Protein AF-A0A914J1Q4-F1 (afdb_monomer_lite)

pLDDT: mean 73.59, std 20.6, range [24.88, 97.44]

Foldseek 3Di:
DPPPPVVVVVVVVVVVVLLVLLLVLLVVLVQQLAQDPVRDHLVLCLLCVLCPPPVVSNVLSVCLVPPPRSVLNPDPVQDDLRSLLSNLVSVVVSCVVVVVPVCSQQRARPPHGGVVSSNVSSLVVQQLVLLLQQLQALPGVLLVLLVVLLVVCVVVVVVVLSVLSVVLSVQLRVQRHVDRDSLSSLVSNLVSQVVSCVVPVVSVVSQQPRADPSHGGCVCSSVCVVVSSVVVVVVPPPPDPPPPPPDD

Structure (mmCIF, N/CA/C/O backbone):
data_AF-A0A914J1Q4-F1
#
_entry.id   AF-A0A914J1Q4-F1
#
loop_
_atom_site.group_PDB
_atom_site.id
_atom_site.type_symbol
_atom_site.label_atom_id
_atom_site.label_alt_id
_atom_site.label_comp_id
_atom_site.label_asym_id
_atom_site.label_entity_id
_atom_site.label_seq_id
_atom_site.pdbx_PDB_ins_code
_atom_site.Cartn_x
_atom_site.Cartn_y
_atom_site.Cartn_z
_atom_site.occupancy
_atom_site.B_iso_or_equiv
_atom_site.auth_seq_id
_atom_site.auth_comp_id
_atom_site.auth_asym_id
_atom_site.auth_atom_id
_atom_site.pdbx_PDB_model_num
ATOM 1 N N . MET A 1 1 ? -28.927 22.923 -6.496 1.00 32.75 1 MET A N 1
ATOM 2 C CA . MET A 1 1 ? -27.540 22.628 -6.063 1.00 32.75 1 MET A CA 1
ATOM 3 C C . MET A 1 1 ? -27.417 21.140 -5.680 1.00 32.75 1 MET A C 1
ATOM 5 O O . MET A 1 1 ? -27.219 20.814 -4.522 1.00 32.75 1 MET A O 1
ATOM 9 N N . VAL A 1 2 ? -27.618 20.215 -6.636 1.00 30.28 2 VAL A N 1
ATOM 10 C CA . VAL A 1 2 ? -27.767 18.752 -6.378 1.00 30.28 2 VAL A CA 1
ATOM 11 C C . VAL A 1 2 ? -26.793 17.901 -7.227 1.00 30.28 2 VAL A C 1
ATOM 13 O O . VAL A 1 2 ? -26.892 16.684 -7.282 1.00 30.28 2 VAL A O 1
ATOM 16 N N . ALA A 1 3 ? -25.789 18.509 -7.868 1.00 24.88 3 ALA A N 1
ATOM 17 C CA . ALA A 1 3 ? -24.908 17.800 -8.808 1.00 24.88 3 ALA A CA 1
ATOM 18 C C . ALA A 1 3 ? -23.608 17.223 -8.197 1.00 24.88 3 ALA A C 1
ATOM 20 O O . ALA A 1 3 ? -22.968 16.384 -8.821 1.00 24.88 3 ALA A O 1
ATOM 21 N N . TYR A 1 4 ? -23.219 17.598 -6.971 1.00 25.59 4 TYR A N 1
ATOM 22 C CA . TYR A 1 4 ? -21.921 17.190 -6.394 1.00 25.59 4 TYR A CA 1
ATOM 23 C C . TYR A 1 4 ? -21.937 15.886 -5.574 1.00 25.59 4 TYR A C 1
ATOM 25 O O . TYR A 1 4 ? -20.876 15.362 -5.247 1.00 25.59 4 TYR A O 1
ATOM 33 N N . LYS A 1 5 ? -23.110 15.310 -5.268 1.00 27.12 5 LYS A N 1
ATOM 34 C CA . LYS A 1 5 ? -23.212 14.066 -4.469 1.00 27.12 5 LYS A CA 1
ATOM 35 C C . LYS A 1 5 ? -23.057 12.770 -5.280 1.00 27.12 5 LYS A C 1
ATOM 37 O O . LYS A 1 5 ? -22.755 11.734 -4.700 1.00 27.12 5 LYS A O 1
ATOM 42 N N . ASN A 1 6 ? -23.216 12.818 -6.606 1.00 25.58 6 ASN A N 1
ATOM 43 C CA . ASN A 1 6 ? -23.129 11.626 -7.466 1.00 25.58 6 ASN A CA 1
ATOM 44 C C . ASN A 1 6 ? -21.724 11.363 -8.041 1.00 25.58 6 ASN A C 1
ATOM 46 O O . ASN A 1 6 ? -21.437 10.234 -8.442 1.00 25.58 6 ASN A O 1
ATOM 50 N N . LEU A 1 7 ? -20.829 12.360 -8.023 1.00 26.67 7 LEU A N 1
ATOM 51 C CA . LEU A 1 7 ? -19.444 12.227 -8.498 1.00 26.67 7 LEU A CA 1
ATOM 52 C C . LEU A 1 7 ? -18.549 11.458 -7.515 1.00 26.67 7 LEU A C 1
ATOM 54 O O . LEU A 1 7 ? -17.717 10.659 -7.940 1.00 26.67 7 LEU A O 1
ATOM 58 N N . THR A 1 8 ? -18.762 11.603 -6.205 1.00 35.50 8 THR A N 1
ATOM 59 C CA . THR A 1 8 ? -18.030 10.830 -5.187 1.00 35.50 8 THR A CA 1
ATOM 60 C C . THR A 1 8 ? -18.387 9.346 -5.235 1.00 35.50 8 THR A C 1
ATOM 62 O O . THR A 1 8 ? -17.502 8.505 -5.136 1.00 35.50 8 THR A O 1
ATOM 65 N N . MET A 1 9 ? -19.653 8.997 -5.484 1.00 27.59 9 MET A N 1
ATOM 66 C CA . MET A 1 9 ? -20.103 7.604 -5.630 1.00 27.59 9 MET A CA 1
ATOM 67 C C . MET A 1 9 ? -19.580 6.924 -6.908 1.00 27.59 9 MET A C 1
ATOM 69 O O . MET A 1 9 ? -19.220 5.749 -6.856 1.00 27.59 9 MET A O 1
ATOM 73 N N . HIS A 1 10 ? -19.477 7.647 -8.030 1.00 26.33 10 HIS A N 1
ATOM 74 C CA . HIS A 1 10 ? -18.876 7.120 -9.265 1.00 26.33 10 HIS A CA 1
ATOM 75 C C . HIS A 1 10 ? -17.349 6.983 -9.165 1.00 26.33 10 HIS A C 1
ATOM 77 O O . HIS A 1 10 ? -16.809 5.966 -9.593 1.00 26.33 10 HIS A O 1
ATOM 83 N N . GLY A 1 11 ? -16.655 7.928 -8.517 1.00 29.67 11 GLY A N 1
ATOM 84 C CA . GLY A 1 11 ? -15.229 7.784 -8.190 1.00 29.67 11 GLY A CA 1
ATOM 85 C C . GLY A 1 11 ? -14.957 6.607 -7.242 1.00 29.67 11 GLY A C 1
ATOM 86 O O . GLY A 1 11 ? -14.002 5.856 -7.431 1.00 29.67 11 GLY A O 1
ATOM 87 N N . LEU A 1 12 ? -15.860 6.371 -6.283 1.00 34.19 12 LEU A N 1
ATOM 88 C CA . LEU A 1 12 ? -15.848 5.197 -5.408 1.00 34.19 12 LEU A CA 1
ATOM 89 C C . LEU A 1 12 ? -16.117 3.892 -6.173 1.00 34.19 12 LEU A C 1
ATOM 91 O O . LEU A 1 12 ? -15.532 2.875 -5.824 1.00 34.19 12 LEU A O 1
ATOM 95 N N . ALA A 1 13 ? -16.971 3.892 -7.200 1.00 28.25 13 ALA A N 1
ATOM 96 C CA . ALA A 1 13 ? -17.263 2.721 -8.034 1.00 28.25 13 ALA A CA 1
ATOM 97 C C . ALA A 1 13 ? -16.132 2.382 -9.023 1.00 28.25 13 ALA A C 1
ATOM 99 O O . ALA A 1 13 ? -15.767 1.214 -9.156 1.00 28.25 13 ALA A O 1
ATOM 100 N N . LEU A 1 14 ? -15.508 3.390 -9.637 1.00 30.97 14 LEU A N 1
ATOM 101 C CA . LEU A 1 14 ? -14.303 3.222 -10.458 1.00 30.97 14 LEU A CA 1
ATOM 102 C C . LEU A 1 14 ? -13.112 2.755 -9.609 1.00 30.97 14 LEU A C 1
ATOM 104 O O . LEU A 1 14 ? -12.400 1.837 -10.008 1.00 30.97 14 LEU A O 1
ATOM 108 N N . GLY A 1 15 ? -12.976 3.286 -8.388 1.00 36.88 15 GLY A N 1
ATOM 109 C CA . GLY A 1 15 ? -12.032 2.790 -7.385 1.00 36.88 15 GLY A CA 1
ATOM 110 C C . GLY A 1 15 ? -12.319 1.361 -6.897 1.00 36.88 15 GLY A C 1
ATOM 111 O O . GLY A 1 15 ? -11.410 0.681 -6.434 1.00 36.88 15 GLY A O 1
ATOM 112 N N . ARG A 1 16 ? -13.569 0.877 -6.985 1.00 39.84 16 ARG A N 1
ATOM 113 C CA . ARG A 1 16 ? -13.956 -0.508 -6.635 1.00 39.84 16 ARG A CA 1
ATOM 114 C C . ARG A 1 16 ? -13.593 -1.502 -7.741 1.00 39.84 16 ARG A C 1
ATOM 116 O O . ARG A 1 16 ? -13.118 -2.590 -7.431 1.00 39.84 16 ARG A O 1
ATOM 123 N N . LEU A 1 17 ? -13.783 -1.132 -9.009 1.00 35.22 17 LEU A N 1
ATOM 124 C CA . LEU A 1 17 ? -13.393 -1.956 -10.160 1.00 35.22 17 LEU A CA 1
ATOM 125 C C . LEU A 1 17 ? -11.872 -2.017 -10.324 1.00 35.22 17 LEU A C 1
ATOM 127 O O . LEU A 1 17 ? -11.340 -3.105 -10.523 1.00 35.22 17 LEU A O 1
ATOM 131 N N . SER A 1 18 ? -11.160 -0.899 -10.146 1.00 42.59 18 SER A N 1
ATOM 132 C CA . SER A 1 18 ? -9.692 -0.883 -10.207 1.00 42.59 18 SER A CA 1
ATOM 133 C C . SER A 1 18 ? -9.048 -1.771 -9.137 1.00 42.59 18 SER A C 1
ATOM 135 O O . SER A 1 18 ? -8.066 -2.449 -9.417 1.00 42.59 18 SER A O 1
ATOM 137 N N . LYS A 1 19 ? -9.640 -1.852 -7.936 1.00 44.25 19 LYS A N 1
ATOM 138 C CA . LYS A 1 19 ? -9.172 -2.720 -6.840 1.00 44.25 19 LYS A CA 1
ATOM 139 C C . LYS A 1 19 ? -9.437 -4.217 -7.094 1.00 44.25 19 LYS A C 1
ATOM 141 O O . LYS A 1 19 ? -8.605 -5.045 -6.734 1.00 44.25 19 LYS A O 1
ATOM 146 N N . LEU A 1 20 ? -10.541 -4.581 -7.757 1.00 38.72 20 LEU A N 1
ATOM 147 C CA . LEU A 1 20 ? -10.827 -5.970 -8.164 1.00 38.72 20 LEU A CA 1
ATOM 148 C C . LEU A 1 20 ? -9.980 -6.412 -9.377 1.00 38.72 20 LEU A C 1
ATOM 150 O O . LEU A 1 20 ? -9.575 -7.570 -9.477 1.00 38.72 20 LEU A O 1
ATOM 154 N N . VAL A 1 21 ? -9.685 -5.482 -10.288 1.00 46.66 21 VAL A N 1
ATOM 155 C CA . VAL A 1 21 ? -8.744 -5.679 -11.402 1.00 46.66 21 VAL A CA 1
ATOM 156 C C . VAL A 1 21 ? -7.324 -5.863 -10.864 1.00 46.66 21 VAL A C 1
ATOM 158 O O . VAL A 1 21 ? -6.678 -6.847 -11.214 1.00 46.66 21 VAL A O 1
ATOM 161 N N . ALA A 1 22 ? -6.905 -5.031 -9.905 1.00 47.06 22 ALA A N 1
ATOM 162 C CA . ALA A 1 22 ? -5.646 -5.187 -9.181 1.00 47.06 22 ALA A CA 1
ATOM 163 C C . ALA A 1 22 ? -5.534 -6.557 -8.476 1.00 47.06 22 ALA A C 1
ATOM 165 O O . ALA A 1 22 ? -4.458 -7.150 -8.454 1.00 47.06 22 ALA A O 1
ATOM 166 N N . TYR A 1 23 ? -6.642 -7.103 -7.956 1.00 44.81 23 TYR A N 1
ATOM 167 C CA . TYR A 1 23 ? -6.694 -8.449 -7.371 1.00 44.81 23 TYR A CA 1
ATOM 168 C C . TYR A 1 23 ? -6.420 -9.556 -8.402 1.00 44.81 23 TYR A C 1
ATOM 170 O O . TYR A 1 23 ? -5.528 -10.374 -8.181 1.00 44.81 23 TYR A O 1
ATOM 178 N N . LYS A 1 24 ? -7.105 -9.564 -9.556 1.00 46.59 24 LYS A N 1
ATOM 179 C CA . LYS A 1 24 ? -6.810 -10.532 -10.633 1.00 46.59 24 LYS A CA 1
ATOM 180 C C . LYS A 1 24 ? -5.383 -10.378 -11.162 1.00 46.59 24 LYS A C 1
ATOM 182 O O . LYS A 1 24 ? -4.695 -11.370 -11.361 1.00 46.59 24 LYS A O 1
ATOM 187 N N . GLN A 1 25 ? -4.923 -9.142 -11.318 1.00 47.91 25 GLN A N 1
ATOM 188 C CA . GLN A 1 25 ? -3.568 -8.819 -11.761 1.00 47.91 25 GLN A CA 1
ATOM 189 C C . GLN A 1 25 ? -2.493 -9.272 -10.761 1.00 47.91 25 GLN A C 1
ATOM 191 O O . GLN A 1 25 ? -1.428 -9.730 -11.164 1.00 47.91 25 GLN A O 1
ATOM 196 N N . SER A 1 26 ? -2.772 -9.241 -9.455 1.00 50.12 26 SER A N 1
ATOM 197 C CA . SER A 1 26 ? -1.838 -9.706 -8.420 1.00 50.12 26 SER A CA 1
ATOM 198 C C . SER A 1 26 ? -1.542 -11.213 -8.472 1.00 50.12 26 SER A C 1
ATOM 200 O O . SER A 1 26 ? -0.483 -11.633 -8.012 1.00 50.12 26 SER A O 1
ATOM 202 N N . LEU A 1 27 ? -2.432 -12.010 -9.078 1.00 50.03 27 LEU A N 1
ATOM 203 C CA . LEU A 1 27 ? -2.225 -13.442 -9.327 1.00 50.03 27 LEU A CA 1
ATOM 204 C C . LEU A 1 27 ? -1.306 -13.704 -10.532 1.00 50.03 27 LEU A C 1
ATOM 206 O O . LEU A 1 27 ? -0.737 -14.786 -10.638 1.00 50.03 27 LEU A O 1
ATOM 210 N N . VAL A 1 28 ? -1.148 -12.718 -11.423 1.00 55.84 28 VAL A N 1
ATOM 211 C CA . VAL A 1 28 ? -0.398 -12.827 -12.691 1.00 55.84 28 VAL A CA 1
ATOM 212 C C . VAL A 1 28 ? 0.908 -12.018 -12.651 1.00 55.84 28 VAL A C 1
ATOM 214 O O . VAL A 1 28 ? 1.804 -12.236 -13.462 1.00 55.84 28 VAL A O 1
ATOM 217 N N . ILE A 1 29 ? 1.074 -11.133 -11.657 1.00 62.72 29 ILE A N 1
ATOM 218 C CA . ILE A 1 29 ? 2.215 -10.208 -11.551 1.00 62.72 29 ILE A CA 1
ATOM 219 C C . ILE A 1 29 ? 3.581 -10.904 -11.553 1.00 62.72 29 ILE A C 1
ATOM 221 O O . ILE A 1 29 ? 4.562 -10.306 -11.988 1.00 62.72 29 ILE A O 1
ATOM 225 N N . GLY A 1 30 ? 3.642 -12.165 -11.111 1.00 59.50 30 GLY A N 1
ATOM 226 C CA . GLY A 1 30 ? 4.867 -12.960 -11.110 1.00 59.50 30 GLY A CA 1
ATOM 227 C C . GLY A 1 30 ? 5.506 -13.070 -12.495 1.00 59.50 30 GLY A C 1
ATOM 228 O O . GLY A 1 30 ? 6.719 -12.939 -12.593 1.00 59.50 30 GLY A O 1
ATOM 229 N N . GLY A 1 31 ? 4.704 -13.210 -13.558 1.00 65.75 31 GLY A N 1
ATOM 230 C CA . GLY A 1 31 ? 5.203 -13.316 -14.935 1.00 65.75 31 GLY A CA 1
ATOM 231 C C . GLY A 1 31 ? 5.631 -11.985 -15.559 1.00 65.75 31 GLY A C 1
ATOM 232 O O . GLY A 1 31 ? 6.376 -11.978 -16.528 1.00 65.75 31 GLY A O 1
ATOM 233 N N . VAL A 1 32 ? 5.210 -10.852 -14.987 1.00 72.56 32 VAL A N 1
ATOM 234 C CA . VAL A 1 32 ? 5.473 -9.516 -15.550 1.00 72.56 32 VAL A CA 1
ATOM 235 C C . VAL A 1 32 ? 6.922 -9.077 -15.356 1.00 72.56 32 VAL A C 1
ATOM 237 O O . VAL A 1 32 ? 7.478 -8.382 -16.198 1.00 72.56 32 VAL A O 1
ATOM 240 N N . ALA A 1 33 ? 7.530 -9.459 -14.232 1.00 71.19 33 ALA A N 1
ATOM 241 C CA . ALA A 1 33 ? 8.894 -9.081 -13.865 1.00 71.19 33 ALA A CA 1
ATOM 242 C C . ALA A 1 33 ? 9.806 -10.314 -13.766 1.00 71.19 33 ALA A C 1
ATOM 244 O O . ALA A 1 33 ? 10.576 -10.478 -12.809 1.00 71.19 33 ALA A O 1
ATOM 245 N N . MET A 1 34 ? 9.681 -11.194 -14.757 1.00 73.12 34 MET A N 1
ATOM 246 C CA . MET A 1 34 ? 10.530 -12.356 -14.966 1.00 73.12 34 MET A CA 1
ATOM 247 C C . MET A 1 34 ? 11.184 -12.258 -16.336 1.00 73.12 34 MET A C 1
ATOM 249 O O . MET A 1 34 ? 10.537 -11.864 -17.299 1.00 73.12 34 MET A O 1
ATOM 253 N N . LEU A 1 35 ? 12.465 -12.613 -16.379 1.00 74.31 35 LEU A N 1
ATOM 254 C CA . LEU A 1 35 ? 13.167 -12.836 -17.631 1.00 74.31 35 LEU A CA 1
ATOM 255 C C . LEU A 1 35 ? 12.801 -14.232 -18.129 1.00 74.31 35 LEU A C 1
ATOM 257 O O . LEU A 1 35 ? 12.783 -15.183 -17.337 1.00 74.31 35 LEU A O 1
ATOM 261 N N . ASP A 1 36 ? 12.465 -14.335 -19.405 1.00 72.56 36 ASP A N 1
ATOM 262 C CA . ASP A 1 36 ? 12.331 -15.612 -20.082 1.00 72.56 36 ASP A CA 1
ATOM 263 C C . ASP A 1 36 ? 13.718 -16.186 -20.443 1.00 72.56 36 ASP A C 1
ATOM 265 O O . ASP A 1 36 ? 14.757 -15.705 -19.987 1.00 72.56 36 ASP A O 1
ATOM 269 N N . MET A 1 37 ? 13.751 -17.259 -21.235 1.00 69.50 37 MET A N 1
ATOM 270 C CA . MET A 1 37 ? 15.009 -17.908 -21.629 1.00 69.50 37 MET A CA 1
ATOM 271 C C . MET A 1 37 ? 15.861 -17.076 -22.603 1.00 69.50 37 MET A C 1
ATOM 273 O O . MET A 1 37 ? 17.020 -17.423 -22.817 1.00 69.50 37 MET A O 1
ATOM 277 N N . ASN A 1 38 ? 15.304 -16.008 -23.178 1.00 74.25 38 ASN A N 1
ATOM 278 C CA . ASN A 1 38 ? 15.978 -15.082 -24.085 1.00 74.25 38 ASN A CA 1
ATOM 279 C C . ASN A 1 38 ? 16.357 -13.764 -23.393 1.00 74.25 38 ASN A C 1
ATOM 281 O O . ASN A 1 38 ? 16.770 -12.820 -24.059 1.00 74.25 38 ASN A O 1
ATOM 285 N N . ASP A 1 39 ? 16.227 -13.697 -22.065 1.00 70.94 39 ASP A N 1
ATOM 286 C CA . ASP A 1 39 ? 16.353 -12.465 -21.292 1.00 70.94 39 ASP A CA 1
ATOM 287 C C . ASP A 1 39 ? 15.342 -11.370 -21.705 1.00 70.94 39 ASP A C 1
ATOM 289 O O . ASP A 1 39 ? 15.578 -10.172 -21.478 1.00 70.94 39 ASP A O 1
ATOM 293 N N . ASP A 1 40 ? 14.194 -11.775 -22.251 1.00 78.94 40 ASP A N 1
ATOM 294 C CA . ASP A 1 40 ? 13.061 -10.903 -22.536 1.00 78.94 40 ASP A CA 1
ATOM 295 C C . ASP A 1 40 ? 12.123 -10.844 -21.329 1.00 78.94 40 ASP A C 1
ATOM 297 O O . ASP A 1 40 ? 12.015 -11.771 -20.524 1.00 78.94 40 ASP A O 1
ATOM 301 N N . CYS A 1 41 ? 11.476 -9.699 -21.137 1.00 86.94 41 CYS A N 1
ATOM 302 C CA . CYS A 1 41 ? 10.624 -9.448 -19.982 1.00 86.94 41 CYS A CA 1
ATOM 303 C C . CYS A 1 41 ? 9.473 -8.537 -20.411 1.00 86.94 41 CYS A C 1
ATOM 305 O O . CYS A 1 41 ? 9.753 -7.425 -20.876 1.00 86.94 41 CYS A O 1
ATOM 307 N N . PRO A 1 42 ? 8.200 -8.923 -20.184 1.00 87.00 42 PRO A N 1
ATOM 308 C CA . PRO A 1 42 ? 7.045 -8.120 -20.594 1.00 87.00 42 PRO A CA 1
ATOM 309 C C . PRO A 1 42 ? 7.107 -6.673 -20.091 1.00 87.00 42 PRO A C 1
ATOM 311 O O . PRO A 1 42 ? 6.695 -5.737 -20.771 1.00 87.00 42 PRO A O 1
ATOM 314 N N . LEU A 1 43 ? 7.669 -6.465 -18.897 1.00 88.25 43 LEU A N 1
ATOM 315 C CA . LEU A 1 43 ? 7.862 -5.137 -18.324 1.00 88.25 43 LEU A CA 1
ATOM 316 C C . LEU A 1 43 ? 8.937 -4.309 -19.050 1.00 88.25 43 LEU A C 1
ATOM 318 O O . LEU A 1 43 ? 8.746 -3.106 -19.216 1.00 88.25 43 LEU A O 1
ATOM 322 N N . ILE A 1 44 ? 10.053 -4.924 -19.463 1.00 91.19 44 ILE A N 1
ATOM 323 C CA . ILE A 1 44 ? 11.089 -4.242 -20.258 1.00 91.19 44 ILE A CA 1
ATOM 324 C C . ILE A 1 44 ? 10.503 -3.862 -21.616 1.00 91.19 44 ILE A C 1
ATOM 326 O O . ILE A 1 44 ? 10.601 -2.708 -22.026 1.00 91.19 44 ILE A O 1
ATOM 330 N N . GLU A 1 45 ? 9.837 -4.804 -22.282 1.00 91.12 45 GLU A N 1
ATOM 331 C CA . GLU A 1 45 ? 9.215 -4.565 -23.583 1.00 91.12 45 GLU A CA 1
ATOM 332 C C . GLU A 1 45 ? 8.187 -3.437 -23.529 1.00 91.12 45 GLU A C 1
ATOM 334 O O . GLU A 1 45 ? 8.207 -2.556 -24.385 1.00 91.12 45 GLU A O 1
ATOM 339 N N . ALA A 1 46 ? 7.331 -3.407 -22.505 1.00 90.69 46 ALA A N 1
ATOM 340 C CA . ALA A 1 46 ? 6.359 -2.336 -22.307 1.00 90.69 46 ALA A CA 1
ATOM 341 C C . ALA A 1 46 ? 7.024 -0.952 -22.210 1.00 90.69 46 ALA A C 1
ATOM 343 O O . ALA A 1 46 ? 6.575 0.005 -22.842 1.00 90.69 46 ALA A O 1
ATOM 344 N N . ILE A 1 47 ? 8.115 -0.849 -21.444 1.00 90.81 47 ILE A N 1
ATOM 345 C CA . ILE A 1 47 ? 8.879 0.393 -21.251 1.00 90.81 47 ILE A CA 1
ATOM 346 C C . ILE A 1 47 ? 9.524 0.836 -22.569 1.00 90.81 47 ILE A C 1
ATOM 348 O O . ILE A 1 47 ? 9.392 1.997 -22.955 1.00 90.81 47 ILE A O 1
ATOM 352 N N . LEU A 1 48 ? 10.183 -0.079 -23.282 1.00 92.44 48 LEU A N 1
ATOM 353 C CA . LEU A 1 48 ? 10.833 0.232 -24.556 1.00 92.44 48 LEU A CA 1
ATOM 354 C C . LEU A 1 48 ? 9.815 0.554 -25.656 1.00 92.44 48 LEU A C 1
ATOM 356 O O . LEU A 1 48 ? 10.027 1.455 -26.456 1.00 92.44 48 LEU A O 1
ATOM 360 N N . ASN A 1 49 ? 8.678 -0.138 -25.698 1.00 91.44 49 ASN A N 1
ATOM 361 C CA . ASN A 1 49 ? 7.631 0.138 -26.678 1.00 91.44 49 ASN A CA 1
ATOM 362 C C . ASN A 1 49 ? 6.965 1.494 -26.438 1.00 91.44 49 ASN A C 1
ATOM 364 O O . ASN A 1 49 ? 6.666 2.198 -27.399 1.00 91.44 49 ASN A O 1
ATOM 368 N N . ALA A 1 50 ? 6.762 1.884 -25.180 1.00 88.81 50 ALA A N 1
ATOM 369 C CA . ALA A 1 50 ? 6.167 3.172 -24.844 1.00 88.81 50 ALA A CA 1
ATOM 370 C C . ALA A 1 50 ? 7.098 4.368 -25.087 1.00 88.81 50 ALA A C 1
ATOM 372 O O . ALA A 1 50 ? 6.615 5.499 -25.155 1.00 88.81 50 ALA A O 1
ATOM 373 N N . SER A 1 51 ? 8.411 4.144 -25.204 1.00 90.38 51 SER A N 1
ATOM 374 C CA . SER A 1 51 ? 9.371 5.199 -25.538 1.00 90.38 51 SER A CA 1
ATOM 375 C C . SER A 1 51 ? 9.559 5.390 -27.044 1.00 90.38 51 SER A C 1
ATOM 377 O O . SER A 1 51 ? 10.048 6.445 -27.448 1.00 90.38 51 SER A O 1
ATOM 379 N N . LYS A 1 52 ? 9.145 4.418 -27.872 1.00 90.19 52 LYS A N 1
ATOM 380 C CA . LYS A 1 52 ? 9.364 4.431 -29.326 1.00 90.19 52 LYS A CA 1
ATOM 381 C C . LYS A 1 52 ? 8.859 5.708 -30.000 1.00 90.19 52 LYS A C 1
ATOM 383 O O . LYS A 1 52 ? 7.737 6.157 -29.773 1.00 90.19 52 LYS A O 1
ATOM 388 N N . GLY A 1 53 ? 9.676 6.252 -30.897 1.00 82.94 53 GLY A N 1
ATOM 389 C CA . GLY A 1 53 ? 9.398 7.462 -31.669 1.00 82.94 53 GLY A CA 1
ATOM 390 C C . GLY A 1 53 ? 9.715 8.767 -30.934 1.00 82.94 53 GLY A C 1
ATOM 391 O O . GLY A 1 53 ? 9.420 9.839 -31.462 1.00 82.94 53 GLY A O 1
ATOM 392 N N . ILE A 1 54 ? 10.310 8.703 -29.736 1.00 83.44 54 ILE A N 1
ATOM 393 C CA . ILE A 1 54 ? 10.595 9.869 -28.890 1.00 83.44 54 ILE A CA 1
ATOM 394 C C . ILE A 1 54 ? 12.074 9.838 -28.510 1.00 83.44 54 ILE A C 1
ATOM 396 O O . ILE A 1 54 ? 12.457 9.307 -27.473 1.00 83.44 54 ILE A O 1
ATOM 400 N N . SER A 1 55 ? 12.915 10.423 -29.363 1.00 76.81 55 SER A N 1
ATOM 401 C CA . SER A 1 55 ? 14.380 10.261 -29.352 1.00 76.81 55 SER A CA 1
ATOM 402 C C . SER A 1 55 ? 15.068 10.509 -28.000 1.00 76.81 55 SER A C 1
ATOM 404 O O . SER A 1 55 ? 16.033 9.824 -27.671 1.00 76.81 55 SER A O 1
ATOM 406 N N . GLY A 1 56 ? 14.573 11.451 -27.188 1.00 82.00 56 GLY A N 1
ATOM 407 C CA . GLY A 1 56 ? 15.092 11.695 -25.834 1.00 82.00 56 GLY A CA 1
ATOM 408 C C . GLY A 1 56 ? 14.656 10.653 -24.797 1.00 82.00 56 GLY A C 1
ATOM 409 O O . GLY A 1 56 ? 15.408 10.344 -23.875 1.00 82.00 56 GLY A O 1
ATOM 410 N N . LEU A 1 57 ? 13.461 10.083 -24.957 1.00 86.56 57 LEU A N 1
ATOM 411 C CA . LEU A 1 57 ? 12.903 9.084 -24.050 1.00 86.56 57 LEU A CA 1
ATOM 412 C C . LEU A 1 57 ? 13.360 7.667 -24.407 1.00 86.56 57 LEU A C 1
ATOM 414 O O . LEU A 1 57 ? 13.526 6.857 -23.504 1.00 86.56 57 LEU A O 1
ATOM 418 N N . GLU A 1 58 ? 13.602 7.367 -25.686 1.00 90.81 58 GLU A N 1
ATOM 419 C CA . GLU A 1 58 ? 14.117 6.065 -26.133 1.00 90.81 58 GLU A CA 1
ATOM 420 C C . GLU A 1 58 ? 15.455 5.736 -25.469 1.00 90.81 58 GLU A C 1
ATOM 422 O O . GLU A 1 58 ? 15.582 4.695 -24.827 1.00 90.81 58 GLU A O 1
ATOM 427 N N . ALA A 1 59 ? 16.426 6.650 -25.550 1.00 90.19 59 ALA A N 1
ATOM 428 C CA . ALA A 1 59 ? 17.740 6.455 -24.941 1.00 90.19 59 ALA A CA 1
ATOM 429 C C . ALA A 1 59 ? 17.654 6.353 -23.408 1.00 90.19 59 ALA A C 1
ATOM 431 O O . ALA A 1 59 ? 18.295 5.493 -22.804 1.00 90.19 59 ALA A O 1
ATOM 432 N N . ALA A 1 60 ? 16.827 7.193 -22.776 1.00 89.25 60 ALA A N 1
ATOM 433 C CA . ALA A 1 60 ? 16.624 7.162 -21.330 1.00 89.25 60 ALA A CA 1
ATOM 434 C C . ALA A 1 60 ? 15.954 5.856 -20.866 1.00 89.25 60 ALA A C 1
ATOM 436 O O . ALA A 1 60 ? 16.356 5.283 -19.854 1.00 89.25 60 ALA A O 1
ATOM 437 N N . ALA A 1 61 ? 14.948 5.377 -21.600 1.00 91.56 61 ALA A N 1
ATOM 438 C CA . ALA A 1 61 ? 14.252 4.127 -21.322 1.00 91.56 61 ALA A CA 1
ATOM 439 C C . ALA A 1 61 ? 15.165 2.912 -21.531 1.00 91.56 61 ALA A C 1
ATOM 441 O O . ALA A 1 61 ? 15.150 2.009 -20.696 1.00 91.56 61 ALA A O 1
ATOM 442 N N . GLN A 1 62 ? 15.987 2.909 -22.586 1.00 93.44 62 GLN A N 1
ATOM 443 C CA . GLN A 1 62 ? 16.974 1.858 -22.834 1.00 93.44 62 GLN A CA 1
ATOM 444 C C . GLN A 1 62 ? 18.015 1.801 -21.709 1.00 93.44 62 GLN A C 1
ATOM 446 O O . GLN A 1 62 ? 18.190 0.748 -21.100 1.00 93.44 62 GLN A O 1
ATOM 451 N N . GLY A 1 63 ? 18.620 2.942 -21.357 1.00 92.25 63 GLY A N 1
ATOM 452 C CA . GLY A 1 63 ? 19.573 3.023 -20.246 1.00 92.25 63 GLY A CA 1
ATOM 453 C C . GLY A 1 63 ? 18.959 2.579 -18.915 1.00 92.25 63 GLY A C 1
ATOM 454 O O . GLY A 1 63 ? 19.551 1.789 -18.188 1.00 92.25 63 GLY A O 1
ATOM 455 N N . PHE A 1 64 ? 17.721 2.992 -18.623 1.00 93.56 64 PHE A N 1
ATOM 456 C CA . PHE A 1 64 ? 16.991 2.512 -17.447 1.00 93.56 64 PHE A CA 1
ATOM 457 C C . PHE A 1 64 ? 16.780 0.989 -17.462 1.00 93.56 64 PHE A C 1
ATOM 459 O O . PHE A 1 64 ? 16.955 0.332 -16.432 1.00 93.56 64 PHE A O 1
ATOM 466 N N . CYS A 1 65 ? 16.405 0.415 -18.609 1.00 92.50 65 CYS A N 1
ATOM 467 C CA . CYS A 1 65 ? 16.194 -1.025 -18.732 1.00 92.50 65 CYS A CA 1
ATOM 468 C C . CYS A 1 65 ? 17.485 -1.807 -18.480 1.00 92.50 65 CYS A C 1
ATOM 470 O O . CYS A 1 65 ? 17.467 -2.753 -17.692 1.00 92.50 65 CYS A O 1
ATOM 472 N N . ASP A 1 66 ? 18.591 -1.392 -19.092 1.00 90.81 66 ASP A N 1
ATOM 473 C CA . ASP A 1 66 ? 19.855 -2.127 -19.050 1.00 90.81 66 ASP A CA 1
ATOM 474 C C . ASP A 1 66 ? 20.618 -1.929 -17.736 1.00 90.81 66 ASP A C 1
ATOM 476 O O . ASP A 1 66 ? 21.131 -2.895 -17.168 1.00 90.81 66 ASP A O 1
ATOM 480 N N . GLU A 1 67 ? 20.665 -0.700 -17.219 1.00 91.69 67 GLU A N 1
ATOM 481 C CA . GLU A 1 67 ? 21.514 -0.345 -16.076 1.00 91.69 67 GLU A CA 1
ATOM 482 C C . GLU A 1 67 ? 20.790 -0.439 -14.728 1.00 91.69 67 GLU A C 1
ATOM 484 O O . GLU A 1 67 ? 21.424 -0.698 -13.703 1.00 91.69 67 GLU A O 1
ATOM 489 N N . GLU A 1 68 ? 19.467 -0.247 -14.695 1.00 91.00 68 GLU A N 1
ATOM 490 C CA . GLU A 1 68 ? 18.703 -0.218 -13.441 1.00 91.00 68 GLU A CA 1
ATOM 491 C C . GLU A 1 68 ? 17.745 -1.407 -13.302 1.00 91.00 68 GLU A C 1
ATOM 493 O O . GLU A 1 68 ? 17.726 -2.068 -12.262 1.00 91.00 68 GLU A O 1
ATOM 498 N N . LEU A 1 69 ? 16.940 -1.709 -14.324 1.00 89.81 69 LEU A N 1
ATOM 499 C CA . LEU A 1 69 ? 15.863 -2.698 -14.210 1.00 89.81 69 LEU A CA 1
ATOM 500 C C . LEU A 1 69 ? 16.353 -4.147 -14.374 1.00 89.81 69 LEU A C 1
ATOM 502 O O . LEU A 1 69 ? 16.035 -5.002 -13.541 1.00 89.81 69 LEU A O 1
ATOM 506 N N . ARG A 1 70 ? 17.145 -4.436 -15.412 1.00 89.06 70 ARG A N 1
ATOM 507 C CA . ARG A 1 70 ? 17.664 -5.779 -15.725 1.00 89.06 70 ARG A CA 1
ATOM 508 C C . ARG A 1 70 ? 18.516 -6.377 -14.590 1.00 89.06 70 ARG A C 1
ATOM 510 O O . ARG A 1 70 ? 18.276 -7.537 -14.246 1.00 89.06 70 ARG A O 1
ATOM 517 N N . PRO A 1 71 ? 19.391 -5.625 -13.888 1.00 87.81 71 PRO A N 1
ATOM 518 C CA . PRO A 1 71 ? 20.101 -6.143 -12.715 1.00 87.81 71 PRO A CA 1
ATOM 519 C C . PRO A 1 71 ? 19.170 -6.580 -11.575 1.00 87.81 71 PRO A C 1
ATOM 521 O O . PRO A 1 71 ? 19.431 -7.578 -10.904 1.00 87.81 71 PRO A O 1
ATOM 524 N N . PHE A 1 72 ? 18.052 -5.876 -11.361 1.00 82.50 72 PHE A N 1
ATOM 525 C CA . PHE A 1 72 ? 17.051 -6.266 -10.362 1.00 82.50 72 PHE A CA 1
ATOM 526 C C . PHE A 1 72 ? 16.245 -7.495 -10.789 1.00 82.50 72 PHE A C 1
ATOM 528 O O . PHE A 1 72 ? 15.868 -8.301 -9.936 1.00 82.50 72 PHE A O 1
ATOM 535 N N . LEU A 1 73 ? 15.994 -7.661 -12.089 1.00 83.50 73 LEU A N 1
ATOM 536 C CA . LEU A 1 73 ? 15.345 -8.852 -12.639 1.00 83.50 73 LEU A CA 1
ATOM 537 C C . LEU A 1 73 ? 16.241 -10.095 -12.543 1.00 83.50 73 LEU A C 1
ATOM 539 O O . LEU A 1 73 ? 15.739 -11.164 -12.203 1.00 83.50 73 LEU A O 1
ATOM 543 N N . LEU A 1 74 ? 17.550 -9.952 -12.746 1.00 83.38 74 LEU A N 1
ATOM 544 C CA . LEU A 1 74 ? 18.530 -11.037 -12.603 1.00 83.38 74 LEU A CA 1
ATOM 545 C C . LEU A 1 74 ? 18.873 -11.358 -11.140 1.00 83.38 74 LEU A C 1
ATOM 547 O O . LEU A 1 74 ? 19.410 -12.424 -10.842 1.00 83.38 74 LEU A O 1
ATOM 551 N N . ASN A 1 75 ? 18.558 -10.460 -10.202 1.00 78.06 75 ASN A N 1
ATOM 552 C CA . ASN A 1 75 ? 18.869 -10.662 -8.795 1.00 78.06 75 ASN A CA 1
ATOM 553 C C . ASN A 1 75 ? 18.014 -11.786 -8.180 1.00 78.06 75 ASN A C 1
ATOM 555 O O . ASN A 1 75 ? 16.829 -11.612 -7.887 1.00 78.06 75 ASN A O 1
ATOM 559 N N . THR A 1 76 ? 18.651 -12.927 -7.919 1.00 67.75 76 THR A N 1
ATOM 560 C CA . THR A 1 76 ? 18.032 -14.121 -7.324 1.00 67.75 76 THR A CA 1
ATOM 561 C C . THR A 1 76 ? 17.813 -14.016 -5.812 1.00 67.75 76 THR A C 1
ATOM 563 O O . THR A 1 76 ? 17.043 -14.790 -5.248 1.00 67.75 76 THR A O 1
ATOM 566 N N . THR A 1 77 ? 18.438 -13.045 -5.137 1.00 71.44 77 THR A N 1
ATOM 567 C CA . THR A 1 77 ? 18.267 -12.824 -3.686 1.00 71.44 77 THR A CA 1
ATOM 568 C C . THR A 1 77 ? 16.967 -12.084 -3.353 1.00 71.44 77 THR A C 1
ATOM 570 O O . THR A 1 77 ? 16.440 -12.197 -2.243 1.00 71.44 77 THR A O 1
ATOM 573 N N . LEU A 1 78 ? 16.408 -11.351 -4.321 1.00 64.44 78 LEU A N 1
ATOM 574 C CA . LEU A 1 78 ? 15.112 -10.689 -4.220 1.00 64.44 78 LEU A CA 1
ATOM 575 C C . LEU A 1 78 ? 14.035 -11.596 -4.818 1.00 64.44 78 LEU A C 1
ATOM 577 O O . LEU A 1 78 ? 13.957 -11.767 -6.028 1.00 64.44 78 LEU A O 1
ATOM 581 N N . VAL A 1 79 ? 13.165 -12.148 -3.970 1.00 66.19 79 VAL A N 1
ATOM 582 C CA . VAL A 1 79 ? 12.108 -13.084 -4.391 1.00 66.19 79 VAL A CA 1
ATOM 583 C C . VAL A 1 79 ? 10.703 -12.564 -4.088 1.00 66.19 79 VAL A C 1
ATOM 585 O O . VAL A 1 79 ? 10.482 -11.810 -3.131 1.00 66.19 79 VAL A O 1
ATOM 588 N N . GLY A 1 80 ? 9.742 -12.984 -4.917 1.00 68.25 80 GLY A N 1
ATOM 589 C CA . GLY A 1 80 ? 8.313 -12.721 -4.744 1.00 68.25 80 GLY A CA 1
ATOM 590 C C . GLY A 1 80 ? 7.981 -11.234 -4.582 1.00 68.25 80 GLY A C 1
ATOM 591 O O . GLY A 1 80 ? 8.532 -10.370 -5.264 1.00 68.25 80 GLY A O 1
ATOM 592 N N . LYS A 1 81 ? 7.098 -10.913 -3.627 1.00 71.00 81 LYS A N 1
ATOM 593 C CA . LYS A 1 81 ? 6.574 -9.550 -3.399 1.00 71.00 81 LYS A CA 1
ATOM 594 C C . LYS A 1 81 ? 7.673 -8.494 -3.213 1.00 71.00 81 LYS A C 1
ATOM 596 O O . LYS A 1 81 ? 7.518 -7.367 -3.672 1.00 71.00 81 LYS A O 1
ATOM 601 N N . LYS A 1 82 ? 8.800 -8.840 -2.576 1.00 71.06 82 LYS A N 1
ATOM 602 C CA . LYS A 1 82 ? 9.907 -7.895 -2.323 1.00 71.06 82 LYS A CA 1
ATOM 603 C C . LYS A 1 82 ? 10.582 -7.428 -3.615 1.00 71.06 82 LYS A C 1
ATOM 605 O O . LYS A 1 82 ? 10.931 -6.254 -3.712 1.00 71.06 82 LYS A O 1
ATOM 610 N N . LYS A 1 83 ? 10.725 -8.323 -4.598 1.00 76.56 83 LYS A N 1
ATOM 611 C CA . LYS A 1 83 ? 11.291 -8.005 -5.915 1.00 76.56 83 LYS A CA 1
ATOM 612 C C . LYS A 1 83 ? 10.411 -6.999 -6.653 1.00 76.56 83 LYS A C 1
ATOM 614 O O . LYS A 1 83 ? 10.892 -5.956 -7.081 1.00 76.56 83 LYS A O 1
ATOM 619 N N . HIS A 1 84 ? 9.106 -7.258 -6.696 1.00 78.75 84 HIS A N 1
ATOM 620 C CA . HIS A 1 84 ? 8.152 -6.373 -7.362 1.00 78.75 84 HIS A CA 1
ATOM 621 C C . HIS A 1 84 ? 8.076 -4.979 -6.726 1.00 78.75 84 HIS A C 1
ATOM 623 O O . HIS A 1 84 ? 8.023 -3.988 -7.448 1.00 78.75 84 HIS A O 1
ATOM 629 N N . ILE A 1 85 ? 8.142 -4.881 -5.392 1.00 76.44 85 ILE A N 1
ATOM 630 C CA . ILE A 1 85 ? 8.192 -3.589 -4.684 1.00 76.44 85 ILE A CA 1
ATOM 631 C C . ILE A 1 85 ? 9.436 -2.788 -5.088 1.00 76.44 85 ILE A C 1
ATOM 633 O O . ILE A 1 85 ? 9.337 -1.592 -5.364 1.00 76.44 85 ILE A O 1
ATOM 637 N N . ALA A 1 86 ? 10.604 -3.434 -5.134 1.00 81.81 86 ALA A N 1
ATOM 638 C CA . ALA A 1 86 ? 11.846 -2.773 -5.524 1.00 81.81 86 ALA A CA 1
ATOM 639 C C . ALA A 1 86 ? 11.794 -2.286 -6.981 1.00 81.81 86 ALA A C 1
ATOM 641 O O . ALA A 1 86 ? 12.122 -1.135 -7.260 1.00 81.81 86 ALA A O 1
ATOM 642 N N . ILE A 1 87 ? 11.292 -3.130 -7.885 1.00 85.69 87 ILE A N 1
ATOM 643 C CA . ILE A 1 87 ? 11.108 -2.796 -9.300 1.00 85.69 87 ILE A CA 1
ATOM 644 C C . ILE A 1 87 ? 10.145 -1.615 -9.472 1.00 85.69 87 ILE A C 1
ATOM 646 O O . ILE A 1 87 ? 10.463 -0.657 -10.171 1.00 85.69 87 ILE A O 1
ATOM 650 N N . ALA A 1 88 ? 8.999 -1.617 -8.789 1.00 84.75 88 ALA A N 1
ATOM 651 C CA . ALA A 1 88 ? 8.054 -0.505 -8.855 1.00 84.75 88 ALA A CA 1
ATOM 652 C C . ALA A 1 88 ? 8.660 0.814 -8.348 1.00 84.75 88 ALA A C 1
ATOM 654 O O . ALA A 1 88 ? 8.409 1.874 -8.924 1.00 84.75 88 ALA A O 1
ATOM 655 N N . ALA A 1 89 ? 9.500 0.766 -7.309 1.00 84.56 89 ALA A N 1
ATOM 656 C CA . ALA A 1 89 ? 10.217 1.944 -6.828 1.00 84.56 89 ALA A CA 1
ATOM 657 C C . ALA A 1 89 ? 11.214 2.492 -7.868 1.00 84.56 89 ALA A C 1
ATOM 659 O O . ALA A 1 89 ? 11.334 3.711 -7.999 1.00 84.56 89 ALA A O 1
ATOM 660 N N . LEU A 1 90 ? 11.892 1.623 -8.627 1.00 89.81 90 LEU A N 1
ATOM 661 C CA . LEU A 1 90 ? 12.774 2.030 -9.730 1.00 89.81 90 LEU A CA 1
ATOM 662 C C . LEU A 1 90 ? 11.992 2.703 -10.858 1.00 89.81 90 LEU A C 1
ATOM 664 O O . LEU A 1 90 ? 12.341 3.811 -11.263 1.00 89.81 90 LEU A O 1
ATOM 668 N N . ILE A 1 91 ? 10.882 2.099 -11.290 1.00 88.94 91 ILE A N 1
ATOM 669 C CA . ILE A 1 91 ? 10.026 2.663 -12.345 1.00 88.94 91 ILE A CA 1
ATOM 670 C C . ILE A 1 91 ? 9.496 4.037 -11.919 1.00 88.94 91 ILE A C 1
ATOM 672 O O . ILE A 1 91 ? 9.528 4.990 -12.692 1.00 88.94 91 ILE A O 1
ATOM 676 N N . LYS A 1 92 ? 9.066 4.186 -10.661 1.00 86.56 92 LYS A N 1
ATOM 677 C CA . LYS A 1 92 ? 8.627 5.480 -10.122 1.00 86.56 92 LYS A CA 1
ATOM 678 C C . LYS A 1 92 ? 9.726 6.536 -10.160 1.00 86.56 92 LYS A C 1
ATOM 680 O O . LYS A 1 92 ? 9.448 7.678 -10.515 1.00 86.56 92 LYS A O 1
ATOM 685 N N . LYS A 1 93 ? 10.9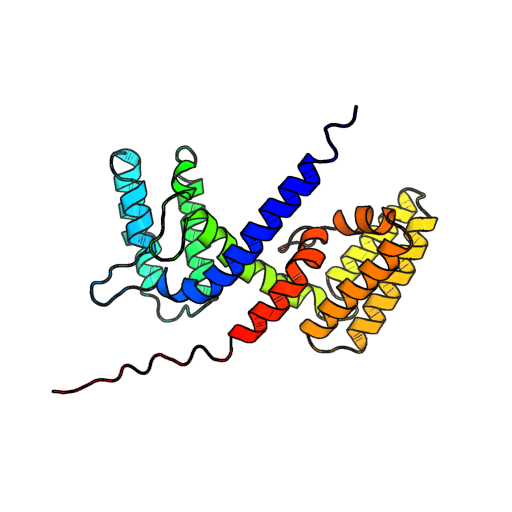60 6.175 -9.791 1.00 88.88 93 LYS A N 1
ATOM 686 C CA . LYS A 1 93 ? 12.109 7.090 -9.882 1.00 88.88 93 LYS A CA 1
ATOM 687 C C . LYS A 1 93 ? 12.400 7.469 -11.329 1.00 88.88 93 LYS A C 1
ATOM 689 O O . LYS A 1 93 ? 12.722 8.622 -11.594 1.00 88.88 93 LYS A O 1
ATOM 694 N N . PHE A 1 94 ? 12.291 6.524 -12.260 1.00 90.12 94 PHE A N 1
ATOM 695 C CA . PHE A 1 94 ? 12.431 6.801 -13.686 1.00 90.12 94 PHE A CA 1
ATOM 696 C C . PHE A 1 94 ? 11.365 7.788 -14.180 1.00 90.12 94 PHE A C 1
ATOM 698 O O . PHE A 1 94 ? 11.717 8.813 -14.756 1.00 90.12 94 PHE A O 1
ATOM 705 N N . ILE A 1 95 ? 10.088 7.557 -13.860 1.00 86.94 95 ILE A N 1
ATOM 706 C CA . ILE A 1 95 ? 8.982 8.455 -14.236 1.00 86.94 95 ILE A CA 1
ATOM 707 C C . ILE A 1 95 ? 9.151 9.839 -13.602 1.00 86.94 95 ILE A C 1
ATOM 709 O O . ILE A 1 95 ? 8.903 10.846 -14.253 1.00 86.94 95 ILE A O 1
ATOM 713 N N . ALA A 1 96 ? 9.590 9.915 -12.344 1.00 87.25 96 ALA A N 1
ATOM 714 C CA . ALA A 1 96 ? 9.816 11.193 -11.674 1.00 87.25 96 ALA A CA 1
ATOM 715 C C . ALA A 1 96 ? 10.946 12.014 -12.322 1.00 87.25 96 ALA A C 1
ATOM 717 O O . ALA A 1 96 ? 10.847 13.237 -12.367 1.00 87.25 96 ALA A O 1
ATOM 718 N N . ARG A 1 97 ? 11.994 11.352 -12.839 1.00 88.94 97 ARG A N 1
ATOM 719 C CA . ARG A 1 97 ? 13.083 11.987 -13.609 1.00 88.94 97 ARG A CA 1
ATOM 720 C C . ARG A 1 97 ? 12.647 12.448 -15.005 1.00 88.94 97 ARG A C 1
ATOM 722 O O . ARG A 1 97 ? 13.306 13.304 -15.572 1.00 88.94 97 ARG A O 1
ATOM 729 N N . ASN A 1 98 ? 11.553 11.890 -15.517 1.00 86.44 98 ASN A N 1
ATOM 730 C CA . ASN A 1 98 ? 11.021 12.084 -16.866 1.00 86.44 98 ASN A CA 1
ATOM 731 C C . ASN A 1 98 ? 9.563 12.581 -16.794 1.00 86.44 98 ASN A C 1
ATOM 733 O O . ASN A 1 98 ? 8.670 12.077 -17.481 1.00 86.44 98 ASN A O 1
ATOM 737 N N . ALA A 1 99 ? 9.294 13.506 -15.866 1.00 81.62 99 ALA A N 1
ATOM 738 C CA . ALA A 1 99 ? 7.944 13.881 -15.449 1.00 81.62 99 ALA A CA 1
ATOM 739 C C . ALA A 1 99 ? 7.108 14.527 -16.566 1.00 81.62 99 ALA A C 1
ATOM 741 O O . ALA A 1 99 ? 5.880 14.547 -16.468 1.00 81.62 99 ALA A O 1
ATOM 742 N N . GLU A 1 100 ? 7.747 15.044 -17.612 1.00 81.38 100 GLU A N 1
ATOM 743 C CA . GLU A 1 100 ? 7.132 15.557 -18.834 1.00 81.38 100 GLU A CA 1
ATOM 744 C C . GLU A 1 100 ? 6.447 14.458 -19.666 1.00 81.38 100 GLU A C 1
ATOM 746 O O . GLU A 1 100 ? 5.500 14.737 -20.401 1.00 81.38 100 GLU A O 1
ATOM 751 N N . TYR A 1 101 ? 6.825 13.190 -19.476 1.00 80.00 101 TYR A N 1
ATOM 752 C CA . TYR A 1 101 ? 6.280 12.042 -20.199 1.00 80.00 101 TYR A CA 1
ATOM 753 C C . TYR A 1 101 ? 5.286 11.244 -19.343 1.00 80.00 101 TYR A C 1
ATOM 755 O O . TYR A 1 101 ? 5.333 10.020 -19.277 1.00 80.00 101 TYR A O 1
ATOM 763 N N . ARG A 1 102 ? 4.331 11.909 -18.672 1.00 71.00 102 ARG A N 1
ATOM 764 C CA . ARG A 1 102 ? 3.350 11.215 -17.801 1.00 71.00 102 ARG A CA 1
ATOM 765 C C . ARG A 1 102 ? 2.508 10.154 -18.514 1.00 71.00 102 ARG A C 1
ATOM 767 O O . ARG A 1 102 ? 2.055 9.225 -17.850 1.00 71.00 102 ARG A O 1
ATOM 774 N N . TYR A 1 103 ? 2.298 10.270 -19.829 1.00 75.69 103 TYR A N 1
ATOM 775 C CA . TYR A 1 103 ? 1.601 9.245 -20.621 1.00 75.69 103 TYR A CA 1
ATOM 776 C C . TYR A 1 103 ? 2.336 7.896 -20.591 1.00 75.69 103 TYR A C 1
ATOM 778 O O . TYR A 1 103 ? 1.713 6.866 -20.795 1.00 75.69 103 TYR A O 1
ATOM 786 N N . PHE A 1 104 ? 3.625 7.867 -20.242 1.00 80.06 104 PHE A N 1
ATOM 787 C CA . PHE A 1 104 ? 4.397 6.637 -20.080 1.00 80.06 104 PHE A CA 1
ATOM 788 C C . PHE A 1 104 ? 3.780 5.678 -19.048 1.00 80.06 104 PHE A C 1
ATOM 790 O O . PHE A 1 104 ? 3.912 4.465 -19.153 1.00 80.06 104 PHE A O 1
ATOM 797 N N . LEU A 1 105 ? 3.010 6.195 -18.083 1.00 79.88 105 LEU A N 1
ATOM 798 C CA . LEU A 1 105 ? 2.229 5.389 -17.138 1.00 79.88 105 LEU A CA 1
ATOM 799 C C . LEU A 1 105 ? 1.145 4.519 -17.799 1.00 79.88 105 LEU A C 1
ATOM 801 O O . LEU A 1 105 ? 0.664 3.577 -17.167 1.00 79.88 105 LEU A O 1
ATOM 805 N N . THR A 1 106 ? 0.726 4.831 -19.027 1.00 80.81 106 THR A N 1
ATOM 806 C CA . THR A 1 106 ? -0.268 4.052 -19.778 1.00 80.81 106 THR A CA 1
ATOM 807 C C . THR A 1 106 ? 0.364 2.990 -20.670 1.00 80.81 106 THR A C 1
ATOM 809 O O . THR A 1 106 ? -0.377 2.330 -21.389 1.00 80.81 106 THR A O 1
ATOM 812 N N . ALA A 1 107 ? 1.693 2.824 -20.637 1.00 85.38 107 ALA A N 1
ATOM 813 C CA . ALA A 1 107 ? 2.383 1.757 -21.353 1.00 85.38 107 ALA A CA 1
ATOM 814 C C . ALA A 1 107 ? 1.750 0.407 -21.021 1.00 85.38 107 ALA A C 1
ATOM 816 O O . ALA A 1 107 ? 1.612 0.072 -19.841 1.00 85.38 107 ALA A O 1
ATOM 817 N N . ASP A 1 108 ? 1.345 -0.321 -22.055 1.00 87.00 108 ASP A N 1
ATOM 818 C CA . ASP A 1 108 ? 0.685 -1.609 -21.916 1.00 87.00 108 ASP A CA 1
ATOM 819 C C . ASP A 1 108 ? 1.716 -2.711 -21.679 1.00 87.00 108 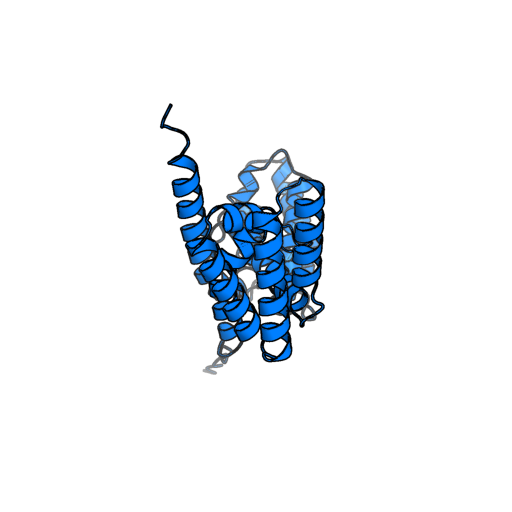ASP A C 1
ATOM 821 O O . ASP A 1 108 ? 2.742 -2.772 -22.356 1.00 87.00 108 ASP A O 1
ATOM 825 N N . ILE A 1 109 ? 1.446 -3.554 -20.689 1.00 84.56 109 ILE A N 1
ATOM 826 C CA . ILE A 1 109 ? 2.235 -4.730 -20.353 1.00 84.56 109 ILE A CA 1
ATOM 827 C C . ILE A 1 109 ? 1.406 -5.947 -20.727 1.00 84.56 109 ILE A C 1
ATOM 829 O O . ILE A 1 109 ? 0.345 -6.190 -20.134 1.00 84.56 109 ILE A O 1
ATOM 833 N N . ASP A 1 110 ? 1.915 -6.715 -21.685 1.00 80.06 110 ASP A N 1
ATOM 834 C CA . ASP A 1 110 ? 1.193 -7.857 -22.227 1.00 80.06 110 ASP A CA 1
ATOM 835 C C . ASP A 1 110 ? 0.809 -8.865 -21.131 1.00 80.06 110 AS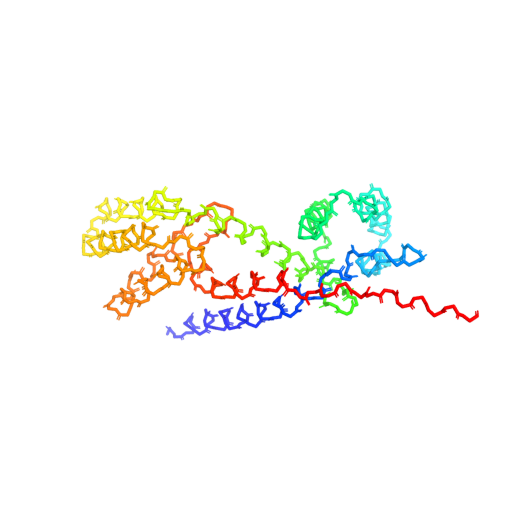P A C 1
ATOM 837 O O . ASP A 1 110 ? 1.541 -9.102 -20.163 1.00 80.06 110 ASP A O 1
ATOM 841 N N . GLY A 1 111 ? -0.404 -9.406 -21.245 1.00 68.44 111 GLY A N 1
ATOM 842 C CA . GLY A 1 111 ? -0.980 -10.334 -20.272 1.00 68.44 111 GLY A CA 1
ATOM 843 C C . GLY A 1 111 ? -1.296 -9.745 -18.887 1.00 68.44 111 GLY A C 1
ATOM 844 O O . GLY A 1 111 ? -1.758 -10.485 -18.014 1.00 68.44 111 GLY A O 1
ATOM 845 N N . PHE A 1 112 ? -1.093 -8.441 -18.657 1.00 71.38 112 PHE A N 1
ATOM 846 C CA . PHE A 1 112 ? -1.324 -7.805 -17.355 1.00 71.38 112 PHE A CA 1
ATOM 847 C C . PHE A 1 112 ? -2.183 -6.535 -17.428 1.00 71.38 112 PHE A C 1
ATOM 849 O O . PHE A 1 112 ? -3.199 -6.446 -16.731 1.00 71.38 112 PHE A O 1
ATOM 856 N N . GLY A 1 113 ? -1.792 -5.546 -18.230 1.00 77.38 113 GLY A N 1
ATOM 857 C CA . GLY A 1 113 ? -2.364 -4.195 -18.258 1.00 77.38 113 GLY A CA 1
ATOM 858 C C . GLY A 1 113 ? -1.274 -3.128 -18.136 1.00 77.38 113 GLY A C 1
ATOM 859 O O . GLY A 1 113 ? -0.123 -3.386 -18.434 1.00 77.38 113 GLY A O 1
ATOM 860 N N . SER A 1 114 ? -1.583 -1.920 -17.666 1.00 83.38 114 SER A N 1
ATOM 861 C CA . SER A 1 114 ? -0.625 -0.805 -17.759 1.00 83.38 114 SER A CA 1
ATOM 862 C C . SER A 1 114 ? 0.510 -0.793 -16.713 1.00 83.38 114 SER A C 1
ATOM 864 O O . SER A 1 114 ? 0.367 -1.320 -15.605 1.00 83.38 114 SER A O 1
ATOM 866 N N . LEU A 1 115 ? 1.588 -0.040 -16.989 1.00 82.44 115 LEU A N 1
ATOM 867 C CA . LEU A 1 115 ? 2.627 0.327 -16.006 1.00 82.44 115 LEU A CA 1
ATOM 868 C C . LEU A 1 115 ? 2.044 0.957 -14.733 1.00 82.44 115 LEU A C 1
ATOM 870 O O . LEU A 1 115 ? 2.465 0.628 -13.622 1.00 82.44 115 LEU A O 1
ATOM 874 N N . SER A 1 116 ? 1.041 1.828 -14.863 1.00 76.81 116 SER A N 1
ATOM 875 C CA . SER A 1 116 ? 0.328 2.386 -13.709 1.00 76.81 116 SER A CA 1
ATOM 876 C C . SER A 1 116 ? -0.393 1.320 -12.886 1.00 76.81 116 SER A C 1
ATOM 878 O O . SER A 1 116 ? -0.360 1.380 -11.658 1.00 76.81 116 SER A O 1
ATOM 880 N N . SER A 1 117 ? -0.987 0.318 -13.538 1.00 69.88 117 SER A N 1
ATOM 881 C CA . SER A 1 117 ? -1.632 -0.810 -12.861 1.00 69.88 117 SER A CA 1
ATOM 882 C C . SER A 1 117 ? -0.602 -1.647 -12.102 1.00 69.88 117 SER A C 1
ATOM 884 O O . SER A 1 117 ? -0.844 -2.041 -10.964 1.00 69.88 117 SER A O 1
ATOM 886 N N . TYR A 1 118 ? 0.586 -1.849 -12.678 1.00 78.31 118 TYR A N 1
ATOM 887 C CA . TYR A 1 118 ? 1.670 -2.593 -12.034 1.00 78.31 118 TYR A CA 1
ATOM 888 C C . TYR A 1 118 ? 2.170 -1.875 -10.775 1.00 78.31 118 TYR A C 1
ATOM 890 O O . TYR A 1 118 ? 2.263 -2.469 -9.697 1.00 78.31 118 TYR A O 1
ATOM 898 N N . ILE A 1 119 ? 2.423 -0.569 -10.878 1.00 77.00 119 ILE A N 1
ATOM 899 C CA . ILE A 1 119 ? 2.806 0.272 -9.736 1.00 77.00 119 ILE A CA 1
ATOM 900 C C . ILE A 1 119 ? 1.718 0.240 -8.653 1.00 77.00 119 ILE A C 1
ATOM 902 O O . ILE A 1 119 ? 2.015 0.059 -7.475 1.00 77.00 119 ILE A O 1
ATOM 906 N N . TYR A 1 120 ? 0.450 0.341 -9.044 1.00 70.56 120 TYR A N 1
ATOM 907 C CA . TYR A 1 120 ? -0.668 0.318 -8.107 1.00 70.56 120 TYR A CA 1
ATOM 908 C C . TYR A 1 120 ? -0.784 -1.017 -7.351 1.00 70.56 120 TYR A C 1
ATOM 910 O O . TYR A 1 120 ? -0.912 -1.036 -6.126 1.00 70.56 120 TYR A O 1
ATOM 918 N N . VAL A 1 121 ? -0.691 -2.149 -8.059 1.00 67.06 121 VAL A N 1
ATOM 919 C CA . VAL A 1 121 ? -0.753 -3.491 -7.453 1.00 67.06 121 VAL A CA 1
ATOM 920 C C . VAL A 1 121 ? 0.413 -3.714 -6.487 1.00 67.06 121 VAL A C 1
ATOM 922 O O . VAL A 1 121 ? 0.217 -4.209 -5.375 1.00 67.06 121 VAL A O 1
ATOM 925 N N . THR A 1 122 ? 1.626 -3.320 -6.878 1.00 70.31 122 THR A N 1
ATOM 926 C CA . THR A 1 122 ? 2.830 -3.482 -6.046 1.00 70.31 122 THR A CA 1
ATOM 927 C C . THR A 1 122 ? 2.824 -2.596 -4.805 1.00 70.31 122 THR A C 1
ATOM 929 O O . THR A 1 122 ? 3.221 -3.048 -3.728 1.00 70.31 122 THR A O 1
ATOM 932 N N . GLU A 1 123 ? 2.314 -1.367 -4.901 1.00 67.25 123 GLU A N 1
ATOM 933 C CA . GLU A 1 123 ? 2.050 -0.519 -3.735 1.00 67.25 123 GLU A CA 1
ATOM 934 C C . GLU A 1 123 ? 1.064 -1.167 -2.760 1.00 67.25 123 GLU A C 1
ATOM 936 O O . GLU A 1 123 ? 1.250 -1.061 -1.546 1.00 67.25 123 GLU A O 1
ATOM 941 N N . GLY A 1 124 ? 0.078 -1.912 -3.266 1.00 61.25 124 GLY A N 1
ATOM 942 C CA . GLY A 1 124 ? -0.820 -2.723 -2.445 1.00 61.25 124 GLY A CA 1
ATOM 943 C C . GLY A 1 124 ? -0.081 -3.714 -1.530 1.00 61.25 124 GLY A C 1
ATOM 944 O O . GLY A 1 124 ? -0.502 -3.932 -0.392 1.00 61.25 124 GLY A O 1
ATOM 945 N N . PHE A 1 125 ? 1.067 -4.264 -1.954 1.00 61.38 125 PHE A N 1
ATOM 946 C CA . PHE A 1 125 ? 1.892 -5.149 -1.113 1.00 61.38 125 PHE A CA 1
ATOM 947 C C . PHE A 1 125 ? 2.600 -4.398 0.016 1.00 61.38 125 PHE A C 1
ATOM 949 O O . PHE A 1 125 ? 2.701 -4.910 1.136 1.00 61.38 125 PHE A O 1
ATOM 956 N N . VAL A 1 126 ? 3.083 -3.185 -0.264 1.00 62.41 126 VAL A N 1
ATOM 957 C CA . VAL A 1 126 ? 3.682 -2.301 0.747 1.00 62.41 126 VAL A CA 1
ATOM 958 C C . VAL A 1 126 ? 2.621 -1.927 1.775 1.00 62.41 126 VAL A C 1
ATOM 960 O O . VAL A 1 126 ? 2.822 -2.130 2.974 1.00 62.41 126 VAL A O 1
ATOM 963 N N . GLN A 1 127 ? 1.452 -1.498 1.301 1.00 60.28 127 GLN A N 1
ATOM 964 C CA . GLN A 1 127 ? 0.302 -1.168 2.134 1.00 60.28 127 GLN A CA 1
ATOM 965 C C . GLN A 1 127 ? -0.108 -2.354 3.016 1.00 60.28 127 GLN A C 1
ATOM 967 O O . GLN A 1 127 ? -0.238 -2.178 4.222 1.00 60.28 127 GLN A O 1
ATOM 972 N N . LEU A 1 128 ? -0.204 -3.582 2.485 1.00 62.53 128 LEU A N 1
ATOM 973 C CA . LEU A 1 128 ? -0.506 -4.781 3.283 1.00 62.53 128 LEU A CA 1
ATOM 974 C C . LEU A 1 128 ? 0.490 -4.989 4.433 1.00 62.53 128 LEU A C 1
ATOM 976 O O . LEU A 1 128 ? 0.090 -5.296 5.559 1.00 62.53 128 LEU A O 1
ATOM 980 N N . ARG A 1 129 ? 1.792 -4.825 4.167 1.00 64.69 129 ARG A N 1
ATOM 981 C CA . ARG A 1 129 ? 2.830 -4.959 5.197 1.00 64.69 129 ARG A CA 1
ATOM 982 C C . ARG A 1 129 ? 2.643 -3.918 6.301 1.00 64.69 129 ARG A C 1
ATOM 984 O O . ARG A 1 129 ? 2.705 -4.284 7.475 1.00 64.69 129 ARG A O 1
ATOM 991 N N . HIS A 1 130 ? 2.378 -2.665 5.935 1.00 65.94 130 HIS A N 1
ATOM 992 C CA . HIS A 1 130 ? 2.106 -1.601 6.901 1.00 65.94 130 HIS A CA 1
ATOM 993 C C . HIS A 1 130 ? 0.828 -1.872 7.698 1.00 65.94 130 HIS A C 1
ATOM 995 O O . HIS A 1 130 ? 0.827 -1.730 8.916 1.00 65.94 130 HIS A O 1
ATOM 1001 N N . VAL A 1 131 ? -0.230 -2.374 7.061 1.00 67.31 131 VAL A N 1
ATOM 1002 C CA . VAL A 1 131 ? -1.486 -2.743 7.733 1.00 67.31 131 VAL A CA 1
ATOM 1003 C C . VAL A 1 131 ? -1.244 -3.838 8.770 1.00 67.31 131 VAL A C 1
ATOM 1005 O O . VAL A 1 131 ? -1.675 -3.688 9.914 1.00 67.31 131 VAL A O 1
ATOM 1008 N N . LYS A 1 132 ? -0.489 -4.892 8.425 1.00 69.25 132 LYS A N 1
ATOM 1009 C CA . LYS A 1 132 ? -0.122 -5.962 9.369 1.00 69.25 132 LYS A CA 1
ATOM 1010 C C . LYS A 1 132 ? 0.594 -5.418 10.608 1.00 69.25 132 LYS A C 1
ATOM 1012 O O . LYS A 1 132 ? 0.321 -5.871 11.720 1.00 69.25 132 LYS A O 1
ATOM 1017 N N . THR A 1 133 ? 1.473 -4.430 10.445 1.00 74.94 133 THR A N 1
ATOM 1018 C CA . THR A 1 133 ? 2.150 -3.781 11.579 1.00 74.94 133 THR A CA 1
ATOM 1019 C C . THR A 1 133 ? 1.246 -2.815 12.348 1.00 74.94 133 THR A C 1
ATOM 1021 O O . THR A 1 133 ? 1.336 -2.743 13.573 1.00 74.94 133 THR A O 1
ATOM 1024 N N . SER A 1 134 ? 0.331 -2.127 11.664 1.00 78.75 134 SER A N 1
ATOM 1025 C CA . SER A 1 134 ? -0.532 -1.096 12.249 1.00 78.75 134 SER A CA 1
ATOM 1026 C C . SER A 1 134 ? -1.642 -1.640 13.141 1.00 78.75 134 SER A C 1
ATOM 1028 O O . SER A 1 134 ? -2.213 -0.858 13.892 1.00 78.75 134 SER A O 1
ATOM 1030 N N . ILE A 1 135 ? -1.922 -2.951 13.107 1.00 84.00 135 ILE A N 1
ATOM 1031 C CA . ILE A 1 135 ? -2.926 -3.615 13.962 1.00 84.00 135 ILE A CA 1
ATOM 1032 C C . ILE A 1 135 ? -2.336 -4.730 14.835 1.00 84.00 135 ILE A C 1
ATOM 1034 O O . ILE A 1 135 ? -3.000 -5.706 15.182 1.00 84.00 135 ILE A O 1
ATOM 1038 N N . LYS A 1 136 ? -1.055 -4.617 15.204 1.00 85.00 1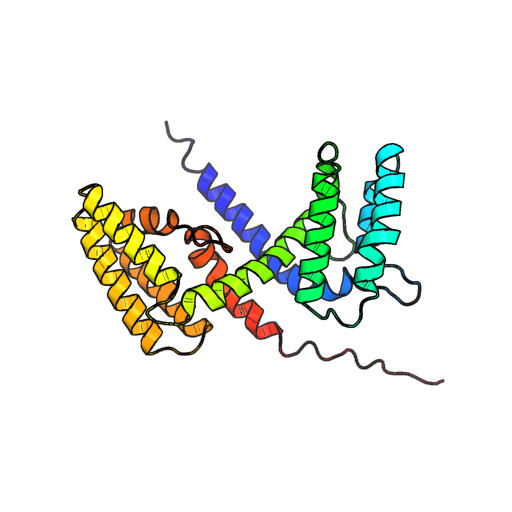36 LYS A N 1
ATOM 1039 C CA . LYS A 1 136 ? -0.309 -5.677 15.909 1.00 85.00 136 LYS A CA 1
ATOM 1040 C C . LYS A 1 136 ? -0.791 -5.978 17.346 1.00 85.00 136 LYS A C 1
ATOM 1042 O O . LYS A 1 136 ? -0.312 -6.939 17.943 1.00 85.00 136 LYS A O 1
ATOM 1047 N N . GLY A 1 137 ? -1.755 -5.237 17.890 1.00 87.19 137 GLY A N 1
ATOM 1048 C CA . GLY A 1 137 ? -2.305 -5.478 19.227 1.00 87.19 137 GLY A CA 1
ATOM 1049 C C . GLY A 1 137 ? -2.986 -4.242 19.826 1.00 87.19 137 GLY A C 1
ATOM 1050 O O . GLY A 1 137 ? -3.132 -3.233 19.132 1.00 87.19 137 GLY A O 1
ATOM 1051 N N . PRO A 1 138 ? -3.372 -4.277 21.112 1.00 89.69 138 PRO A N 1
ATOM 1052 C CA . PRO A 1 138 ? -4.130 -3.197 21.754 1.00 89.69 138 PRO A CA 1
ATOM 1053 C C . PRO A 1 138 ? -3.393 -1.848 21.795 1.00 89.69 138 PRO A C 1
ATOM 1055 O O . PRO A 1 138 ? -4.039 -0.818 21.889 1.00 89.69 138 PRO A O 1
ATOM 1058 N N . ASN A 1 139 ? -2.065 -1.836 21.654 1.00 89.12 139 ASN A N 1
ATOM 1059 C CA . ASN A 1 139 ? -1.246 -0.614 21.610 1.00 89.12 139 ASN A CA 1
ATOM 1060 C C . ASN A 1 139 ? -0.701 -0.338 20.199 1.00 89.12 139 ASN A C 1
ATOM 1062 O O . ASN A 1 139 ? 0.419 0.133 20.023 1.00 89.12 139 ASN A O 1
ATOM 1066 N N . SER A 1 140 ? -1.438 -0.759 19.174 1.00 90.62 140 SER A N 1
ATOM 1067 C CA . SER A 1 140 ? -1.003 -0.622 17.785 1.00 90.62 140 SER A CA 1
ATOM 1068 C C . SER A 1 140 ? -1.128 0.813 17.269 1.00 90.62 140 SER A C 1
ATOM 1070 O O . SER A 1 140 ? -1.870 1.618 17.827 1.00 90.62 140 SER A O 1
ATOM 1072 N N . ILE A 1 141 ? -0.430 1.119 16.170 1.00 90.00 141 ILE A N 1
ATOM 1073 C CA . ILE A 1 141 ? -0.445 2.448 15.530 1.00 90.00 141 ILE A CA 1
ATOM 1074 C C . ILE A 1 141 ? -1.881 2.892 15.215 1.00 90.00 141 ILE A C 1
ATOM 1076 O O . ILE A 1 141 ? -2.218 4.056 15.404 1.00 90.00 141 ILE A O 1
ATOM 1080 N N . LEU A 1 142 ? -2.749 1.962 14.796 1.00 90.75 142 LEU A N 1
ATOM 1081 C CA . LEU A 1 142 ? -4.165 2.251 14.576 1.00 90.75 142 LEU A CA 1
ATOM 1082 C C . LEU A 1 142 ? -4.852 2.764 15.848 1.00 90.75 142 LEU A C 1
ATOM 1084 O O . LEU A 1 142 ? -5.596 3.737 15.785 1.00 90.75 142 LEU A O 1
ATOM 1088 N N . VAL A 1 143 ? -4.611 2.119 16.991 1.00 93.25 143 VAL A N 1
ATOM 1089 C CA . VAL A 1 143 ? -5.219 2.520 18.267 1.00 93.25 143 VAL A CA 1
ATOM 1090 C C . VAL A 1 143 ? -4.705 3.889 18.699 1.00 93.25 143 VAL A C 1
ATOM 1092 O O . VAL A 1 143 ? -5.510 4.745 19.047 1.00 93.25 143 VAL A O 1
ATOM 1095 N N . VAL A 1 144 ? -3.400 4.135 18.565 1.00 93.44 144 VAL A N 1
ATOM 1096 C CA . VAL A 1 144 ? -2.800 5.451 18.839 1.00 93.44 144 VAL A CA 1
ATOM 1097 C C . VAL A 1 144 ? -3.421 6.540 17.955 1.00 93.44 144 VAL A C 1
ATOM 1099 O O . VAL A 1 144 ? -3.730 7.630 18.429 1.00 93.44 144 VAL A O 1
ATOM 1102 N N . ALA A 1 145 ? -3.667 6.254 16.675 1.00 92.31 145 ALA A N 1
ATOM 1103 C CA . ALA A 1 145 ? -4.306 7.203 15.765 1.00 92.31 145 ALA A CA 1
ATOM 1104 C C . ALA A 1 145 ? -5.781 7.477 16.124 1.00 92.31 145 ALA A C 1
ATOM 1106 O O . ALA A 1 145 ? -6.246 8.612 16.007 1.00 92.31 145 ALA A O 1
ATOM 1107 N N . LEU A 1 146 ? -6.516 6.462 16.594 1.00 94.69 146 LEU A N 1
ATOM 1108 C CA . LEU A 1 146 ? -7.877 6.634 17.113 1.00 94.69 146 LEU A CA 1
ATOM 1109 C C . LEU A 1 146 ? -7.882 7.493 18.385 1.00 94.69 146 LEU A C 1
ATOM 1111 O O . LEU A 1 146 ? -8.711 8.393 18.503 1.00 94.69 146 LEU A O 1
ATOM 1115 N N . GLU A 1 147 ? -6.939 7.266 19.301 1.00 95.69 147 GLU A N 1
ATOM 1116 C CA . GLU A 1 147 ? -6.765 8.068 20.518 1.00 95.69 147 GLU A CA 1
ATOM 1117 C C . GLU A 1 147 ? -6.415 9.523 20.196 1.00 95.69 147 GLU A C 1
ATOM 1119 O O . GLU A 1 147 ? -7.009 10.440 20.762 1.00 95.69 147 GLU A O 1
ATOM 1124 N N . ALA A 1 148 ? -5.520 9.758 19.234 1.00 95.00 148 ALA A N 1
ATOM 1125 C CA . ALA A 1 148 ? -5.209 11.104 18.762 1.00 95.00 148 ALA A CA 1
ATOM 1126 C C . ALA A 1 148 ? -6.459 11.802 18.199 1.00 95.00 148 ALA A C 1
ATOM 1128 O O . ALA A 1 148 ? -6.716 12.967 18.511 1.00 95.00 148 ALA A O 1
ATOM 1129 N N . LYS A 1 149 ? -7.286 11.082 17.426 1.00 94.69 149 LYS A N 1
ATOM 1130 C CA . LYS A 1 149 ? -8.550 11.624 16.913 1.00 94.69 149 LYS A CA 1
ATOM 1131 C C . LYS A 1 149 ? -9.544 11.930 18.032 1.00 94.69 149 LYS A C 1
ATOM 1133 O O . LYS A 1 149 ? -10.206 12.961 17.981 1.00 94.69 149 LYS A O 1
ATOM 1138 N N . TYR A 1 150 ? -9.628 11.077 19.047 1.00 96.62 150 TYR A N 1
ATOM 1139 C CA . TYR A 1 150 ? -10.438 11.320 20.239 1.00 96.62 150 TYR A CA 1
ATOM 1140 C C . TYR A 1 150 ? -10.024 12.615 20.957 1.00 96.62 150 TYR A C 1
ATOM 1142 O O . TYR A 1 150 ? -10.876 13.466 21.211 1.00 96.62 150 TYR A O 1
ATOM 1150 N N . GLN A 1 151 ? -8.725 12.814 21.202 1.00 97.31 151 GLN A N 1
ATOM 1151 C CA . GLN A 1 151 ? -8.216 14.040 21.831 1.00 97.31 151 GLN A CA 1
ATOM 1152 C C . GLN A 1 151 ? -8.501 15.285 20.979 1.00 97.31 151 GLN A C 1
ATOM 1154 O O . GLN A 1 151 ? -8.930 16.313 21.503 1.00 97.31 151 GLN A O 1
ATOM 1159 N N . GLN A 1 152 ? -8.349 15.179 19.654 1.00 96.31 152 GLN A N 1
ATOM 1160 C CA . GLN A 1 152 ? -8.720 16.248 18.726 1.00 96.31 152 GLN A CA 1
ATOM 1161 C C . GLN A 1 152 ? -10.212 16.607 18.843 1.00 96.31 152 GLN A C 1
ATOM 1163 O O . GLN A 1 152 ? -10.562 17.782 18.906 1.00 96.31 152 GLN A O 1
ATOM 1168 N N . LEU A 1 153 ? -11.100 15.611 18.895 1.00 95.06 153 LEU A N 1
ATOM 1169 C CA . LEU A 1 153 ? -12.545 15.836 19.006 1.00 95.06 153 LEU A CA 1
ATOM 1170 C C . LEU A 1 153 ? -12.930 16.521 20.324 1.00 95.06 153 LEU A C 1
ATOM 1172 O O . LEU A 1 153 ? -13.838 17.352 20.323 1.00 95.06 153 LEU A O 1
ATOM 1176 N N . ILE A 1 154 ? -12.238 16.211 21.427 1.00 96.31 154 ILE A N 1
ATOM 1177 C CA . ILE A 1 154 ? -12.411 16.920 22.703 1.00 96.31 154 ILE A CA 1
ATOM 1178 C C . ILE A 1 154 ? -12.020 18.389 22.552 1.00 96.31 154 ILE A C 1
ATOM 1180 O O . ILE A 1 154 ? -12.801 19.262 22.924 1.00 96.31 154 ILE A O 1
ATOM 1184 N N . ALA A 1 155 ? -10.846 18.663 21.978 1.00 95.75 155 ALA A N 1
ATOM 1185 C CA . ALA A 1 155 ? -10.360 20.028 21.782 1.00 95.75 155 ALA A CA 1
ATOM 1186 C C . ALA A 1 155 ? -11.284 20.858 20.868 1.00 95.75 155 ALA A C 1
ATOM 1188 O O . ALA A 1 155 ? -11.455 22.054 21.081 1.00 95.75 155 ALA A O 1
ATOM 1189 N N . GLU A 1 156 ? -11.929 20.219 19.888 1.00 94.94 156 GLU A N 1
ATOM 1190 C CA . 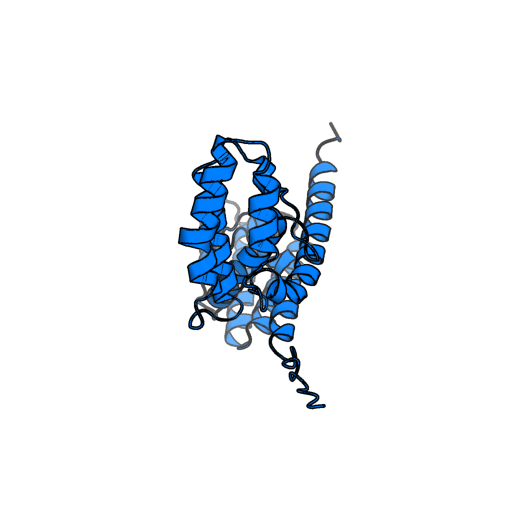GLU A 1 156 ? -12.927 20.836 19.002 1.00 94.94 156 GLU A CA 1
ATOM 1191 C C . GLU A 1 156 ? -14.323 20.991 19.646 1.00 94.94 156 GLU A C 1
ATOM 1193 O O . GLU A 1 156 ? -15.247 21.476 18.992 1.00 94.94 156 GLU A O 1
ATOM 1198 N N . GLY A 1 157 ? -14.523 20.550 20.894 1.00 94.19 157 GLY A N 1
ATOM 1199 C CA . GLY A 1 157 ? -15.818 20.600 21.585 1.00 94.19 157 GLY A CA 1
ATOM 1200 C C . GLY A 1 157 ? -16.855 19.588 21.075 1.00 94.19 157 GLY A C 1
ATOM 1201 O O . GLY A 1 157 ? -18.034 19.670 21.422 1.00 94.19 157 GLY A O 1
ATOM 1202 N N . LYS A 1 158 ? -16.449 18.596 20.272 1.00 93.19 158 LYS A N 1
ATOM 1203 C CA . LYS A 1 158 ? -17.329 17.574 19.672 1.00 93.19 158 LYS A CA 1
ATOM 1204 C C . LYS A 1 158 ? -17.572 16.401 20.626 1.00 93.19 158 LYS A C 1
ATOM 1206 O O . LYS A 1 158 ? -17.327 15.242 20.289 1.00 93.19 158 LYS A O 1
ATOM 1211 N N . LEU A 1 159 ? -18.075 16.701 21.824 1.00 92.81 159 LEU A N 1
ATOM 1212 C CA . LEU A 1 159 ? -18.137 15.763 22.954 1.00 92.81 159 LEU A CA 1
ATOM 1213 C C . LEU A 1 159 ? -18.934 14.482 22.658 1.00 92.81 159 LEU A C 1
ATOM 1215 O O . LEU A 1 159 ? -18.481 13.393 22.997 1.00 92.81 159 LEU A O 1
ATOM 1219 N N . THR A 1 160 ? -20.077 14.572 21.972 1.00 91.75 160 THR A N 1
ATOM 1220 C CA . THR A 1 160 ? -20.889 13.389 21.623 1.00 91.75 160 THR A CA 1
ATOM 1221 C C . THR A 1 160 ? -20.129 12.410 20.725 1.00 91.75 160 THR A C 1
ATOM 1223 O O . THR A 1 160 ? -20.196 11.199 20.922 1.00 91.75 160 THR A O 1
ATOM 1226 N N . ILE A 1 161 ? -19.374 12.932 19.755 1.00 92.00 161 ILE A N 1
ATOM 1227 C CA . ILE A 1 161 ? -18.566 12.122 18.835 1.00 92.00 161 ILE A CA 1
ATOM 1228 C C . ILE A 1 161 ? -17.342 11.571 19.575 1.00 92.00 161 ILE A C 1
ATOM 1230 O O . ILE A 1 161 ? -16.988 10.410 19.390 1.00 92.00 161 ILE A O 1
ATOM 1234 N N . ALA A 1 162 ? -16.734 12.369 20.457 1.00 93.56 162 ALA A N 1
ATOM 1235 C CA . ALA A 1 162 ? -15.618 11.934 21.290 1.00 93.56 162 ALA A CA 1
ATOM 1236 C C . ALA A 1 162 ? -15.998 10.743 22.191 1.00 93.56 162 ALA A C 1
ATOM 1238 O O . ALA A 1 162 ? -15.255 9.769 22.252 1.00 93.56 162 ALA A O 1
ATOM 1239 N N . VAL A 1 163 ? -17.177 10.757 22.826 1.00 94.44 163 VAL A N 1
ATOM 1240 C CA . VAL A 1 163 ? -17.657 9.627 23.648 1.00 94.44 163 VAL A CA 1
ATOM 1241 C C . VAL A 1 163 ? -17.770 8.342 22.825 1.00 94.44 163 VAL A C 1
ATOM 1243 O O . VAL A 1 163 ? -17.312 7.288 23.264 1.00 94.44 163 VAL A O 1
ATOM 1246 N N . GLN A 1 164 ? -18.321 8.422 21.613 1.00 94.06 164 GLN A N 1
ATOM 1247 C CA . GLN A 1 164 ? -18.400 7.267 20.713 1.00 94.06 164 GLN A CA 1
ATOM 1248 C C . GLN A 1 164 ? -17.010 6.789 20.270 1.00 94.06 164 GLN A C 1
ATOM 1250 O O . GLN A 1 164 ? -16.761 5.589 20.208 1.00 94.06 164 GLN A O 1
ATOM 1255 N N . PHE A 1 165 ? -16.070 7.706 20.028 1.00 95.00 165 PHE A N 1
ATOM 1256 C CA . PHE A 1 165 ? -14.675 7.353 19.756 1.00 95.00 165 PHE A CA 1
ATOM 1257 C C . PHE A 1 165 ? -14.012 6.625 20.927 1.00 95.00 165 PHE A C 1
ATOM 1259 O O . PHE A 1 165 ? -13.303 5.650 20.696 1.00 95.00 165 PHE A O 1
ATOM 1266 N N . SER A 1 166 ? -14.278 7.044 22.165 1.00 96.69 166 SER A N 1
ATOM 1267 C CA . SER A 1 166 ? -13.798 6.351 23.365 1.00 96.69 166 SER A CA 1
ATOM 1268 C C . SER A 1 166 ? -14.290 4.896 23.403 1.00 96.69 166 SER A C 1
ATOM 1270 O O . SER A 1 166 ? -13.492 3.971 23.534 1.00 96.69 166 SER A O 1
ATOM 1272 N N . GLN A 1 167 ? -15.585 4.674 23.144 1.00 96.06 167 GLN A N 1
ATOM 1273 C CA . GLN A 1 167 ? -16.167 3.326 23.060 1.00 96.06 167 GLN A CA 1
ATOM 1274 C C . GLN A 1 167 ? -15.534 2.484 21.943 1.00 96.06 167 GLN A C 1
ATOM 1276 O O . GLN A 1 167 ? -15.186 1.325 22.161 1.00 96.06 167 GLN A O 1
ATOM 1281 N N . ILE A 1 168 ? -15.332 3.073 20.758 1.00 96.31 168 ILE A N 1
ATOM 1282 C CA . ILE A 1 168 ? -14.644 2.413 19.639 1.00 96.31 168 ILE A CA 1
ATOM 1283 C C . ILE A 1 168 ? -13.231 1.989 20.051 1.00 96.31 168 ILE A C 1
ATOM 1285 O O . ILE A 1 168 ? -12.828 0.865 19.758 1.00 96.31 168 ILE A O 1
ATOM 1289 N N . ILE A 1 169 ? -12.473 2.865 20.715 1.00 97.31 169 ILE A N 1
ATOM 1290 C CA . ILE A 1 169 ? -11.103 2.575 21.159 1.00 97.31 169 ILE A CA 1
ATOM 1291 C C . ILE A 1 169 ? -11.095 1.386 22.123 1.00 97.31 169 ILE A C 1
ATOM 1293 O O . ILE A 1 169 ? -10.317 0.451 21.918 1.00 97.31 169 ILE A O 1
ATOM 1297 N N . ASP A 1 170 ? -11.978 1.378 23.121 1.00 97.44 170 ASP A N 1
ATOM 1298 C CA . ASP A 1 170 ? -12.064 0.298 24.108 1.00 97.44 170 ASP A CA 1
ATOM 1299 C C . ASP A 1 170 ? -12.459 -1.040 23.467 1.00 97.44 170 ASP A C 1
ATOM 1301 O O . ASP A 1 170 ? -11.821 -2.069 23.716 1.00 97.44 170 ASP A O 1
ATOM 1305 N N . GLU A 1 171 ? -13.455 -1.035 22.576 1.00 97.19 171 GLU A N 1
ATOM 1306 C CA . GLU A 1 171 ? -13.864 -2.225 21.826 1.00 97.19 171 GLU A CA 1
ATOM 1307 C C . GLU A 1 171 ? -12.733 -2.761 20.936 1.00 97.19 171 GLU A C 1
ATOM 1309 O O . GLU A 1 171 ? -12.505 -3.974 20.883 1.00 97.19 171 GLU A O 1
ATOM 1314 N N . VAL A 1 172 ? -11.993 -1.878 20.255 1.00 95.56 172 VAL A N 1
ATOM 1315 C CA . VAL A 1 172 ? -10.862 -2.264 19.398 1.00 95.56 172 VAL A CA 1
ATOM 1316 C C . VAL A 1 172 ? -9.723 -2.838 20.234 1.00 95.56 172 VAL A C 1
ATOM 1318 O O . VAL A 1 172 ? -9.197 -3.897 19.887 1.00 95.56 172 VAL A O 1
ATOM 1321 N N . LYS A 1 173 ? -9.363 -2.200 21.355 1.00 96.62 173 LYS A N 1
ATOM 1322 C CA . LYS A 1 173 ? -8.342 -2.711 22.282 1.00 96.62 173 LYS A CA 1
ATOM 1323 C C . LYS A 1 173 ? -8.710 -4.095 22.803 1.00 96.62 173 LYS A C 1
ATOM 1325 O O . LYS A 1 173 ? -7.870 -4.996 22.786 1.00 96.62 173 LYS A O 1
ATOM 1330 N N . LEU A 1 174 ? -9.963 -4.283 23.213 1.00 95.81 174 LEU A N 1
ATOM 1331 C CA . LEU A 1 174 ? -10.463 -5.564 23.702 1.00 95.81 174 LEU A CA 1
ATOM 1332 C C . LEU A 1 174 ? -10.467 -6.641 22.610 1.00 95.81 174 LEU A C 1
ATOM 1334 O O . LEU A 1 174 ? -10.115 -7.790 22.872 1.00 95.81 174 LEU A O 1
ATOM 1338 N N . ALA A 1 175 ? -10.853 -6.294 21.383 1.00 94.25 175 ALA A N 1
ATOM 1339 C CA . ALA A 1 175 ? -10.800 -7.229 20.266 1.00 94.25 175 ALA A CA 1
ATOM 1340 C C . ALA A 1 175 ? -9.351 -7.620 19.938 1.00 94.25 175 ALA A C 1
ATOM 1342 O O . ALA A 1 175 ? -9.054 -8.796 19.747 1.00 94.25 175 ALA A O 1
ATOM 1343 N N . PHE A 1 176 ? -8.428 -6.656 19.917 1.00 94.25 176 PHE A N 1
ATOM 1344 C CA . PHE A 1 176 ? -7.031 -6.889 19.547 1.00 94.25 176 PHE A CA 1
ATOM 1345 C C . PHE A 1 176 ? -6.228 -7.615 20.630 1.00 94.25 176 PHE A C 1
ATOM 1347 O O . PHE A 1 176 ? -5.205 -8.219 20.306 1.00 94.25 176 PHE A O 1
ATOM 1354 N N . SER A 1 177 ? -6.663 -7.565 21.893 1.00 93.31 177 SER A N 1
ATOM 1355 C CA . SER A 1 177 ? -6.074 -8.363 22.972 1.00 93.31 177 SER A CA 1
ATOM 1356 C C . SER A 1 177 ? -6.519 -9.827 22.934 1.00 93.31 177 SER A C 1
ATOM 1358 O O . SER A 1 177 ? -5.744 -10.702 23.312 1.00 93.31 177 SER A O 1
ATOM 1360 N N . LYS A 1 178 ? -7.738 -10.101 22.450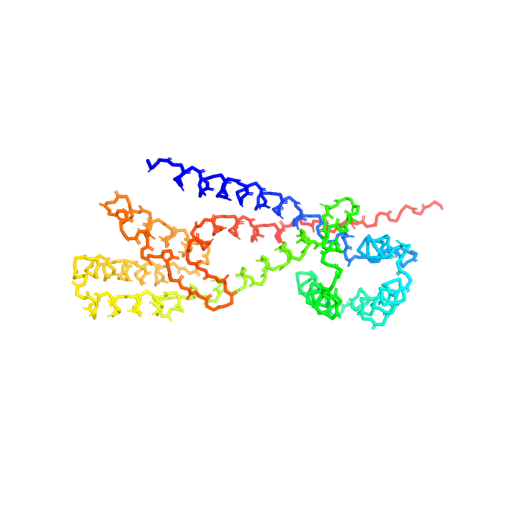 1.00 92.00 178 LYS A N 1
ATOM 1361 C CA . LYS A 1 178 ? -8.299 -11.459 22.336 1.00 92.00 178 LYS A CA 1
ATOM 1362 C C . LYS A 1 178 ? -7.934 -12.161 21.032 1.00 92.00 178 LYS A C 1
ATOM 1364 O O . LYS A 1 178 ? -7.811 -13.379 21.008 1.00 92.00 178 LYS A O 1
ATOM 1369 N N . GLU A 1 179 ? -7.775 -11.406 19.953 1.00 91.19 179 GLU A N 1
ATOM 1370 C CA . GLU A 1 179 ? -7.473 -11.940 18.631 1.00 91.19 179 GLU A CA 1
ATOM 1371 C C . GLU A 1 179 ? -5.976 -11.833 18.329 1.00 91.19 179 GLU A C 1
ATOM 1373 O O . GLU A 1 179 ? -5.363 -10.778 18.507 1.00 91.19 179 GLU A O 1
ATOM 1378 N N . THR A 1 180 ? -5.369 -12.916 17.851 1.00 82.81 180 THR A N 1
ATOM 1379 C CA . THR A 1 180 ? -3.930 -12.980 17.549 1.00 82.81 180 THR A CA 1
ATOM 1380 C C . THR A 1 180 ? -3.646 -12.882 16.057 1.00 82.81 180 THR A C 1
ATOM 1382 O O . THR A 1 180 ? -2.588 -12.385 15.663 1.00 82.81 180 THR A O 1
ATOM 1385 N N . SER A 1 181 ? -4.597 -13.294 15.219 1.00 84.94 181 SER A N 1
ATOM 1386 C CA . SER A 1 181 ? -4.457 -13.255 13.774 1.00 84.94 181 SER A CA 1
ATOM 1387 C C . SER A 1 181 ? -4.683 -11.846 13.228 1.00 84.94 181 SER A C 1
ATOM 1389 O O . SER A 1 181 ? -5.598 -11.118 13.620 1.00 84.94 181 SER A O 1
ATOM 1391 N N . PHE A 1 182 ? -3.865 -11.469 12.245 1.00 78.81 182 PHE A N 1
ATOM 1392 C CA . PHE A 1 182 ? -4.055 -10.239 11.477 1.00 78.81 182 PHE A CA 1
ATOM 1393 C C . PHE A 1 182 ? -5.477 -10.153 10.893 1.00 78.81 182 PHE A C 1
ATOM 1395 O O . PHE A 1 182 ? -6.151 -9.130 11.025 1.00 78.81 182 PHE A O 1
ATOM 1402 N N . ARG A 1 183 ? -5.946 -11.260 10.304 1.00 77.56 183 ARG A N 1
ATOM 1403 C CA . ARG A 1 183 ? -7.270 -11.375 9.688 1.00 77.56 183 ARG A CA 1
ATOM 1404 C C . ARG A 1 183 ? -8.391 -11.093 10.679 1.00 77.56 183 ARG A C 1
ATOM 1406 O O . ARG A 1 183 ? -9.267 -10.282 10.382 1.00 77.56 183 ARG A O 1
ATOM 1413 N N . GLY A 1 184 ? -8.370 -11.750 11.836 1.00 84.19 184 GLY A N 1
ATOM 1414 C CA . GLY A 1 184 ? -9.404 -11.568 12.844 1.00 84.19 184 GLY A CA 1
ATOM 1415 C C . GLY A 1 184 ? -9.428 -10.130 13.354 1.00 84.19 184 GLY A C 1
ATOM 1416 O O . GLY A 1 184 ? -10.494 -9.520 13.407 1.00 84.19 184 GLY A O 1
ATOM 1417 N N . ARG A 1 185 ? -8.259 -9.534 13.633 1.00 87.50 185 ARG A N 1
ATOM 1418 C CA . ARG A 1 185 ? -8.174 -8.137 14.095 1.00 87.50 185 ARG A CA 1
ATOM 1419 C C . ARG A 1 185 ? -8.762 -7.174 13.076 1.00 87.50 185 ARG A C 1
ATOM 1421 O O . ARG A 1 185 ? -9.576 -6.325 13.430 1.00 87.50 185 ARG A O 1
ATOM 1428 N N . LEU A 1 186 ? -8.409 -7.336 11.805 1.00 83.44 186 LEU A N 1
ATOM 1429 C CA . LEU A 1 186 ? -8.938 -6.503 10.732 1.00 83.44 186 LEU A CA 1
ATOM 1430 C C . LEU A 1 186 ? -10.460 -6.654 10.590 1.00 83.44 186 LEU A C 1
ATOM 1432 O O . LEU A 1 186 ? -11.174 -5.655 10.493 1.00 83.44 186 LEU A O 1
ATOM 1436 N N . ALA A 1 187 ? -10.975 -7.885 10.648 1.00 83.69 187 ALA A N 1
ATOM 1437 C CA . ALA A 1 187 ? -12.410 -8.151 10.598 1.00 83.69 187 ALA A CA 1
ATOM 1438 C C . ALA A 1 187 ? -13.160 -7.529 11.790 1.00 83.69 187 ALA A C 1
ATOM 1440 O O . ALA A 1 187 ? -14.202 -6.897 11.599 1.00 83.69 187 ALA A O 1
ATOM 1441 N N . HIS A 1 188 ? -12.614 -7.651 13.003 1.00 90.75 188 HIS A N 1
ATOM 1442 C CA . HIS A 1 188 ? -13.167 -7.024 14.202 1.00 90.75 188 HIS A CA 1
ATOM 1443 C C . HIS A 1 188 ? -13.186 -5.505 14.089 1.00 90.75 188 HIS A C 1
ATOM 1445 O O . HIS A 1 188 ? -14.232 -4.902 14.314 1.00 90.75 188 HIS A O 1
ATOM 1451 N N . PHE A 1 189 ? -12.074 -4.894 13.676 1.00 89.94 189 PHE A N 1
ATOM 1452 C CA . PHE A 1 189 ? -11.998 -3.451 13.484 1.00 89.94 189 PHE A CA 1
ATOM 1453 C C . PHE A 1 189 ? -13.065 -2.956 12.499 1.00 89.94 189 PHE A C 1
ATOM 1455 O O . PHE A 1 189 ? -13.860 -2.078 12.830 1.00 89.94 189 PHE A O 1
ATOM 1462 N N . ILE A 1 190 ? -13.159 -3.577 11.318 1.00 85.38 190 ILE A N 1
ATOM 1463 C CA . ILE A 1 190 ? -14.162 -3.221 10.304 1.00 85.38 190 ILE A CA 1
ATOM 1464 C C . ILE A 1 190 ? -15.583 -3.373 10.857 1.00 85.38 190 ILE A C 1
ATOM 1466 O O . ILE A 1 190 ? -16.439 -2.522 10.607 1.00 85.38 190 ILE A O 1
ATOM 1470 N N . LYS A 1 191 ? -15.849 -4.448 11.608 1.00 88.56 191 LYS A N 1
ATOM 1471 C CA . LYS A 1 191 ? -17.155 -4.688 12.228 1.00 88.56 191 LYS A CA 1
ATOM 1472 C C . LYS A 1 191 ? -17.501 -3.599 13.245 1.00 88.56 191 LYS A C 1
ATOM 1474 O O . LYS A 1 191 ? -18.606 -3.072 13.173 1.00 88.56 191 LYS A O 1
ATOM 1479 N N . ILE A 1 192 ? -16.580 -3.250 14.144 1.00 92.19 192 ILE A N 1
ATOM 1480 C CA . ILE A 1 192 ? -16.776 -2.211 15.169 1.00 92.19 192 ILE A CA 1
ATOM 1481 C C . ILE A 1 192 ? -17.110 -0.877 14.494 1.00 92.19 192 ILE A C 1
ATOM 1483 O O . ILE A 1 192 ? -18.167 -0.303 14.755 1.00 92.19 192 ILE A O 1
ATOM 1487 N N . ILE A 1 193 ? -16.288 -0.436 13.535 1.00 90.31 193 ILE A N 1
ATOM 1488 C CA . ILE A 1 193 ? -16.516 0.838 12.840 1.00 90.31 193 ILE A CA 1
ATOM 1489 C C . ILE A 1 193 ? -17.847 0.850 12.084 1.00 90.31 193 ILE A C 1
ATOM 1491 O O . ILE A 1 193 ? -18.570 1.842 12.128 1.00 90.31 193 ILE A O 1
ATOM 1495 N N . ARG A 1 194 ? -18.219 -0.245 11.408 1.00 85.00 194 ARG A N 1
ATOM 1496 C CA . ARG A 1 194 ? -19.511 -0.329 10.705 1.00 85.00 194 ARG A CA 1
ATOM 1497 C C . ARG A 1 194 ? -20.698 -0.289 11.663 1.00 85.00 194 ARG A C 1
ATOM 1499 O O . ARG A 1 194 ? -21.711 0.309 11.315 1.00 85.00 194 ARG A O 1
ATOM 1506 N N . THR A 1 195 ? -20.595 -0.914 12.834 1.00 89.25 195 THR A N 1
ATOM 1507 C CA . THR A 1 195 ? -21.654 -0.884 13.853 1.00 89.25 195 THR A CA 1
ATOM 1508 C C . THR A 1 195 ? -21.873 0.540 14.353 1.00 89.25 195 THR A C 1
ATOM 1510 O O . THR A 1 195 ? -22.988 1.045 14.262 1.00 89.25 195 THR A O 1
ATOM 1513 N N . HIS A 1 196 ? -20.806 1.221 14.777 1.00 89.88 196 HIS A N 1
ATOM 1514 C CA . HIS A 1 196 ? -20.885 2.611 15.239 1.00 89.88 196 HIS A CA 1
ATOM 1515 C C . HIS A 1 196 ? -21.313 3.572 14.123 1.00 89.88 196 HIS A C 1
ATOM 1517 O O . HIS A 1 196 ? -22.173 4.423 14.328 1.00 89.88 196 HIS A O 1
ATOM 1523 N N . GLY A 1 197 ? -20.805 3.377 12.905 1.00 83.75 197 GLY A N 1
ATOM 1524 C CA . GLY A 1 197 ? -21.158 4.186 11.739 1.00 83.75 197 GLY A CA 1
ATOM 1525 C C . GLY A 1 197 ? -22.613 4.056 11.279 1.00 83.75 197 GLY A C 1
ATOM 1526 O O . GLY A 1 197 ? -23.169 5.008 10.737 1.00 83.75 197 GLY A O 1
ATOM 1527 N N . ARG A 1 198 ? -23.254 2.899 11.500 1.00 81.00 198 ARG A N 1
ATOM 1528 C CA . ARG A 1 198 ? -24.698 2.716 11.251 1.00 81.00 198 ARG A CA 1
ATOM 1529 C C . ARG A 1 198 ? -25.557 3.493 12.243 1.00 81.00 198 ARG A C 1
ATOM 1531 O O . ARG A 1 198 ? -26.644 3.924 11.879 1.00 81.00 198 ARG A O 1
ATOM 1538 N N . LEU A 1 199 ? -25.077 3.636 13.476 1.00 83.25 199 LEU A N 1
ATOM 1539 C CA . LEU A 1 199 ? -25.765 4.369 14.535 1.00 83.25 199 LEU A CA 1
ATOM 1540 C C . LEU A 1 199 ? -25.538 5.880 14.411 1.00 83.25 199 LEU A C 1
ATOM 1542 O O . LEU A 1 199 ? -26.443 6.659 14.690 1.00 83.25 199 LEU A O 1
ATOM 1546 N N . ASN A 1 200 ? -24.350 6.295 13.964 1.00 83.00 200 ASN A N 1
ATOM 1547 C CA . ASN A 1 200 ? -24.018 7.692 13.722 1.00 83.00 200 ASN A CA 1
ATOM 1548 C C . ASN A 1 200 ? -23.091 7.841 12.509 1.00 83.00 200 ASN A C 1
ATOM 1550 O O . ASN A 1 200 ? -21.900 7.535 12.573 1.00 83.00 200 ASN A O 1
ATOM 1554 N N . PHE A 1 201 ? -23.618 8.385 11.412 1.00 81.31 201 PHE A N 1
ATOM 1555 C CA . PHE A 1 201 ? -22.854 8.560 10.176 1.00 81.31 201 PHE A CA 1
ATOM 1556 C C . PHE A 1 201 ? -21.640 9.493 10.334 1.00 81.31 201 PHE A C 1
ATOM 1558 O O . PHE A 1 201 ? -20.612 9.257 9.699 1.00 81.31 201 PHE A O 1
ATOM 1565 N N . ALA A 1 202 ? -21.704 10.488 11.228 1.00 83.25 202 ALA A N 1
ATOM 1566 C CA . ALA A 1 202 ? -20.589 11.407 11.482 1.00 83.25 202 ALA A CA 1
ATOM 1567 C C . ALA A 1 202 ? -19.328 10.678 11.987 1.00 83.25 202 ALA A C 1
ATOM 1569 O O . ALA A 1 202 ? -18.206 11.139 11.778 1.00 83.25 202 ALA A O 1
ATOM 1570 N N . ILE A 1 203 ? -19.486 9.498 12.602 1.00 86.06 203 ILE A N 1
ATOM 1571 C CA . ILE A 1 203 ? -18.354 8.651 12.994 1.00 86.06 203 ILE A CA 1
ATOM 1572 C C . ILE A 1 203 ? -17.571 8.190 11.774 1.00 86.06 203 ILE A C 1
ATOM 1574 O O . ILE A 1 203 ? -16.344 8.239 11.797 1.00 86.06 203 ILE A O 1
ATOM 1578 N N . LEU A 1 204 ? -18.248 7.782 10.698 1.00 79.75 204 LEU A N 1
ATOM 1579 C CA . LEU A 1 204 ? -17.565 7.363 9.475 1.00 79.75 204 LEU A CA 1
ATOM 1580 C C . LEU A 1 204 ? -16.788 8.524 8.864 1.00 79.75 204 LEU A C 1
ATOM 1582 O O . LEU A 1 204 ? -15.633 8.336 8.498 1.00 79.75 204 LEU A O 1
ATOM 1586 N N . GLU A 1 205 ? -17.375 9.722 8.824 1.00 82.88 205 GLU A N 1
ATOM 1587 C CA . GLU A 1 205 ? -16.688 10.921 8.331 1.00 82.88 205 GLU A CA 1
ATOM 1588 C C . GLU A 1 205 ? -15.402 11.185 9.120 1.00 82.88 205 GLU A C 1
ATOM 1590 O O . GLU A 1 205 ? -14.336 11.363 8.534 1.00 82.88 205 GLU A O 1
ATOM 1595 N N . HIS A 1 206 ? -15.459 11.115 10.451 1.00 88.69 206 HIS A N 1
ATOM 1596 C CA . HIS A 1 206 ? -14.280 11.322 11.285 1.00 88.69 206 HIS A CA 1
ATOM 1597 C C . HIS A 1 206 ? -13.249 10.201 11.170 1.00 88.69 206 HIS A C 1
ATOM 1599 O O . HIS A 1 206 ? -12.060 10.499 11.041 1.00 88.69 206 HIS A O 1
ATOM 1605 N N . VAL A 1 207 ? -13.671 8.937 11.172 1.00 83.62 207 VAL A N 1
ATOM 1606 C CA . VAL A 1 207 ? -12.771 7.788 11.007 1.00 83.62 207 VAL A CA 1
ATOM 1607 C C . VAL A 1 207 ? -12.059 7.861 9.660 1.00 83.62 207 VAL A C 1
ATOM 1609 O O . VAL A 1 207 ? -10.851 7.666 9.600 1.00 83.62 207 VAL A O 1
ATOM 1612 N N . PHE A 1 208 ? -12.763 8.216 8.586 1.00 81.81 208 PHE A N 1
ATOM 1613 C CA . PHE A 1 208 ? -12.188 8.316 7.245 1.00 81.81 208 PHE A CA 1
ATOM 1614 C C . PHE A 1 208 ? -11.149 9.434 7.099 1.00 81.81 208 PHE A C 1
ATOM 1616 O O . PHE A 1 208 ? -10.317 9.351 6.201 1.00 81.81 208 PHE A O 1
ATOM 1623 N N . THR A 1 209 ? -11.134 10.433 7.990 1.00 82.31 209 THR A N 1
ATOM 1624 C CA . THR A 1 209 ? -10.066 11.455 8.021 1.00 82.31 209 THR A CA 1
ATOM 1625 C C . THR A 1 209 ? -8.787 11.003 8.722 1.00 82.31 209 THR A C 1
ATOM 1627 O O . THR A 1 209 ? -7.772 11.689 8.629 1.00 82.31 209 THR A O 1
ATOM 1630 N N . ILE A 1 210 ? -8.807 9.877 9.438 1.00 84.94 210 ILE A N 1
ATOM 1631 C CA . ILE A 1 210 ? -7.631 9.388 10.159 1.00 84.94 210 ILE A CA 1
ATOM 1632 C C . ILE A 1 210 ? -6.642 8.815 9.151 1.00 84.94 210 ILE A C 1
ATOM 1634 O O . ILE A 1 210 ? -6.992 7.937 8.362 1.00 84.94 210 ILE A O 1
ATOM 1638 N N . TYR A 1 211 ? -5.408 9.309 9.199 1.00 81.56 211 TYR A N 1
ATOM 1639 C CA . TYR A 1 211 ? -4.316 8.892 8.331 1.00 81.56 211 TYR A CA 1
ATOM 1640 C C . TYR A 1 211 ? -3.320 8.023 9.097 1.00 81.56 211 TYR A C 1
ATOM 1642 O O . TYR A 1 211 ? -2.888 8.381 10.192 1.00 81.56 211 TYR A O 1
ATOM 1650 N N . LEU A 1 212 ? -2.943 6.892 8.505 1.00 77.69 212 LEU A N 1
ATOM 1651 C CA . LEU A 1 212 ? -1.869 6.033 8.984 1.00 77.69 212 LEU A CA 1
ATOM 1652 C C . LEU A 1 212 ? -0.684 6.131 8.026 1.00 77.69 212 LEU A C 1
ATOM 1654 O O . LEU A 1 212 ? -0.805 5.822 6.836 1.00 77.69 212 LEU A O 1
ATOM 1658 N N . GLU A 1 213 ? 0.471 6.527 8.555 1.00 71.06 213 GLU A N 1
ATOM 1659 C CA . GLU A 1 213 ? 1.712 6.603 7.787 1.00 71.06 213 GLU A CA 1
ATOM 1660 C C . GLU A 1 213 ? 2.053 5.250 7.135 1.00 71.06 213 GLU A C 1
ATOM 1662 O O . GLU A 1 213 ? 1.912 4.187 7.743 1.00 71.06 213 GLU A O 1
ATOM 1667 N N . GLY A 1 214 ? 2.456 5.284 5.861 1.00 60.75 214 GLY A N 1
ATOM 1668 C CA . GLY A 1 214 ? 2.764 4.088 5.068 1.00 60.75 214 GLY A CA 1
ATOM 1669 C C . GLY A 1 214 ? 1.546 3.314 4.548 1.00 60.75 214 GLY A C 1
ATOM 1670 O O . GLY A 1 214 ? 1.716 2.362 3.788 1.00 60.75 214 GLY A O 1
ATOM 1671 N N . PHE A 1 215 ? 0.323 3.712 4.911 1.00 66.38 215 PHE A N 1
ATOM 1672 C CA . PHE A 1 215 ? -0.897 3.105 4.383 1.00 66.38 215 PHE A CA 1
ATOM 1673 C C . PHE A 1 215 ? -1.788 4.109 3.649 1.00 66.38 215 PHE A C 1
ATOM 1675 O O . PHE A 1 215 ? -2.110 3.898 2.483 1.00 66.38 215 PHE A O 1
ATOM 1682 N N . GLY A 1 216 ? -2.185 5.191 4.315 1.00 69.19 216 GLY A N 1
ATOM 1683 C CA . GLY A 1 216 ? -3.218 6.090 3.816 1.00 69.19 216 GLY A CA 1
ATOM 1684 C C . GLY A 1 216 ? -4.310 6.342 4.847 1.00 69.19 216 GLY A C 1
ATOM 1685 O O . GLY A 1 216 ? -4.140 6.117 6.045 1.00 69.19 216 GLY A O 1
ATOM 1686 N N . ASN A 1 217 ? -5.456 6.820 4.377 1.00 72.75 217 ASN A N 1
ATOM 1687 C CA . ASN A 1 217 ? -6.605 7.076 5.237 1.00 72.75 217 ASN A CA 1
ATOM 1688 C C . ASN A 1 217 ? -7.293 5.762 5.685 1.00 72.75 217 ASN A C 1
ATOM 1690 O O . ASN A 1 217 ? -7.194 4.722 5.028 1.00 72.75 217 ASN A O 1
ATOM 1694 N N . LEU A 1 218 ? -8.046 5.789 6.788 1.00 76.31 218 LEU A N 1
ATOM 1695 C CA . LEU A 1 218 ? -8.783 4.602 7.246 1.00 76.31 218 LEU A CA 1
ATOM 1696 C C . LEU A 1 218 ? -9.988 4.243 6.368 1.00 76.31 218 LEU A C 1
ATOM 1698 O O . LEU A 1 218 ? -10.499 3.126 6.470 1.00 76.31 218 LEU A O 1
ATOM 1702 N N . PHE A 1 219 ? -10.435 5.141 5.487 1.00 68.12 219 PHE A N 1
ATOM 1703 C CA . PHE A 1 219 ? -11.444 4.797 4.488 1.00 68.12 219 PHE A CA 1
ATOM 1704 C C . PHE A 1 219 ? -10.943 3.660 3.586 1.00 68.12 219 PHE A C 1
ATOM 1706 O O . PHE A 1 219 ? -11.623 2.635 3.452 1.00 68.12 219 PHE A O 1
ATOM 1713 N N . ASP A 1 220 ? -9.730 3.800 3.053 1.00 60.44 220 ASP A N 1
ATOM 1714 C CA . ASP A 1 220 ? -9.055 2.780 2.261 1.00 60.44 220 ASP A CA 1
ATOM 1715 C C . ASP A 1 220 ? -8.784 1.535 3.104 1.00 60.44 220 ASP A C 1
ATOM 1717 O O . ASP A 1 220 ? -8.933 0.421 2.618 1.00 60.44 220 ASP A O 1
ATOM 1721 N N . PHE A 1 221 ? -8.505 1.686 4.398 1.00 66.50 221 PHE A N 1
ATOM 1722 C CA . PHE A 1 221 ? -8.263 0.558 5.301 1.00 66.50 221 PHE A CA 1
ATOM 1723 C C . PHE A 1 221 ? -9.504 -0.323 5.462 1.00 66.50 221 PHE A C 1
ATOM 1725 O O . PHE A 1 221 ? -9.440 -1.546 5.354 1.00 66.50 221 PHE A O 1
ATOM 1732 N N . ILE A 1 222 ? -10.660 0.301 5.681 1.00 65.75 222 ILE A N 1
ATOM 1733 C CA . ILE A 1 222 ? -11.934 -0.386 5.917 1.00 65.75 222 ILE A CA 1
ATOM 1734 C C . ILE A 1 222 ? -12.505 -0.970 4.620 1.00 65.75 222 ILE A C 1
ATOM 1736 O O . ILE A 1 222 ? -13.158 -2.018 4.645 1.00 65.75 222 ILE A O 1
ATOM 1740 N N . HIS A 1 223 ? -12.276 -0.300 3.488 1.00 61.59 223 HIS A N 1
ATOM 1741 C CA . HIS A 1 223 ? -12.770 -0.745 2.185 1.00 61.59 223 HIS A CA 1
ATOM 1742 C C . HIS A 1 223 ? -11.852 -1.770 1.519 1.00 61.59 223 HIS A C 1
ATOM 1744 O O . HIS A 1 223 ? -12.356 -2.737 0.956 1.00 61.59 223 HIS A O 1
ATOM 1750 N N . CYS A 1 224 ? -10.531 -1.589 1.582 1.00 57.25 224 CYS A N 1
ATOM 1751 C CA . CYS A 1 224 ? -9.552 -2.510 0.998 1.00 57.25 224 CYS A CA 1
ATOM 1752 C C . CYS A 1 224 ? -9.249 -3.698 1.912 1.00 57.25 224 CYS A C 1
ATOM 1754 O O . CYS A 1 224 ? -8.899 -4.764 1.418 1.00 57.25 224 CYS A O 1
ATOM 1756 N N . GLY A 1 225 ? -9.392 -3.532 3.230 1.00 59.94 225 GLY A N 1
ATOM 1757 C CA . GLY A 1 225 ? -9.059 -4.542 4.234 1.00 59.94 225 GLY A CA 1
ATOM 1758 C C . GLY A 1 225 ? -9.610 -5.950 3.960 1.00 59.94 225 GLY A C 1
ATOM 1759 O O . GLY A 1 225 ? -8.845 -6.906 4.055 1.00 59.94 225 GLY A O 1
ATOM 1760 N N . PRO A 1 226 ? -10.884 -6.120 3.560 1.00 58.59 226 PRO A N 1
ATOM 1761 C CA . PRO A 1 226 ? -11.422 -7.432 3.201 1.00 58.59 226 PRO A CA 1
ATOM 1762 C C . PRO A 1 226 ? -10.690 -8.103 2.028 1.00 58.59 226 PRO A C 1
ATOM 1764 O O . PRO A 1 226 ? -10.445 -9.299 2.075 1.00 58.59 226 PRO A O 1
ATOM 1767 N N . TYR A 1 227 ? -10.261 -7.339 1.023 1.00 53.94 227 TYR A N 1
ATOM 1768 C CA . TYR A 1 227 ? -9.509 -7.870 -0.121 1.00 53.94 227 TYR A CA 1
ATOM 1769 C C . TYR A 1 227 ? -8.049 -8.182 0.241 1.00 53.94 227 TYR A C 1
ATOM 1771 O O . TYR A 1 227 ? -7.456 -9.122 -0.281 1.00 53.94 227 TYR A O 1
ATOM 1779 N N . LEU A 1 228 ? -7.475 -7.423 1.182 1.00 54.09 228 LEU A N 1
ATOM 1780 C CA . LEU A 1 228 ? -6.150 -7.687 1.751 1.00 54.09 228 LEU A CA 1
ATOM 1781 C C . LEU A 1 228 ? -6.106 -9.005 2.546 1.00 54.09 228 LEU A C 1
ATOM 1783 O O . LEU A 1 228 ? -5.062 -9.653 2.598 1.00 54.09 228 LEU A O 1
ATOM 1787 N N . ILE A 1 229 ? -7.230 -9.404 3.152 1.00 53.72 229 ILE A N 1
ATOM 1788 C CA . ILE A 1 229 ? -7.389 -10.696 3.836 1.00 53.72 229 ILE A CA 1
ATOM 1789 C C . ILE A 1 229 ? -7.335 -11.854 2.834 1.00 53.72 229 ILE A C 1
ATOM 1791 O O . ILE A 1 229 ? -6.661 -12.848 3.097 1.00 53.72 229 ILE A O 1
ATOM 1795 N N . ASP A 1 230 ? -8.008 -11.720 1.691 1.00 51.03 230 ASP A N 1
ATOM 1796 C CA . ASP A 1 230 ? -8.037 -12.764 0.663 1.00 51.03 230 ASP A CA 1
ATOM 1797 C C . ASP A 1 230 ? -6.692 -12.883 -0.076 1.00 51.03 230 ASP A C 1
ATOM 1799 O O . ASP A 1 230 ? -6.301 -13.974 -0.482 1.00 51.03 230 ASP A O 1
ATOM 1803 N N . PHE A 1 231 ? -5.928 -11.789 -0.173 1.00 48.47 231 PHE A N 1
ATOM 1804 C CA . PHE A 1 231 ? -4.578 -11.780 -0.744 1.00 48.47 231 PHE A CA 1
ATOM 1805 C C . PHE A 1 231 ? -3.530 -12.532 0.108 1.00 48.47 231 PHE A C 1
ATOM 1807 O O . PHE A 1 231 ? -2.547 -13.053 -0.423 1.00 48.47 231 PHE A O 1
ATOM 1814 N N . ASP A 1 232 ? -3.730 -12.617 1.428 1.00 49.34 232 ASP A N 1
ATOM 1815 C CA . ASP A 1 232 ? -2.879 -13.415 2.328 1.00 49.34 232 ASP A CA 1
ATOM 1816 C C . ASP A 1 232 ? -3.074 -14.932 2.114 1.00 49.34 232 ASP A C 1
ATOM 1818 O O . ASP A 1 232 ? -2.175 -15.718 2.396 1.00 49.34 232 ASP A O 1
ATOM 1822 N N . LEU A 1 233 ? -4.231 -15.353 1.579 1.00 37.66 233 LEU A N 1
ATOM 1823 C CA . LEU A 1 233 ? -4.562 -16.766 1.342 1.00 37.66 233 LEU A CA 1
ATOM 1824 C C . LEU A 1 233 ? -3.885 -17.343 0.091 1.00 37.66 233 LEU A C 1
ATOM 1826 O O . LEU A 1 233 ? -3.619 -18.540 0.039 1.00 37.66 233 LEU A O 1
ATOM 1830 N N . THR A 1 234 ? -3.565 -16.515 -0.904 1.00 44.97 234 THR A N 1
ATOM 1831 C CA . THR A 1 234 ? -2.953 -16.967 -2.168 1.00 44.97 234 THR A CA 1
ATOM 1832 C C . THR A 1 234 ? -1.432 -17.130 -2.108 1.00 44.97 234 THR A C 1
ATOM 1834 O O . THR A 1 234 ? -0.829 -17.563 -3.085 1.00 44.97 234 THR A O 1
ATOM 1837 N N . GLU A 1 235 ? -0.792 -16.864 -0.962 1.00 40.19 235 GLU A N 1
ATOM 1838 C CA . GLU A 1 235 ? 0.611 -17.256 -0.734 1.00 40.19 235 GLU A CA 1
ATOM 1839 C C . GLU A 1 235 ? 0.790 -18.767 -0.493 1.00 40.19 235 GLU A C 1
ATOM 1841 O O . GLU A 1 235 ? 1.916 -19.244 -0.366 1.00 40.19 235 GLU A O 1
ATOM 1846 N N . VAL A 1 236 ? -0.294 -19.548 -0.499 1.00 36.81 236 VAL A N 1
ATOM 1847 C CA . VAL A 1 236 ? -0.248 -21.009 -0.418 1.00 36.81 236 VAL A CA 1
ATOM 1848 C C . VAL A 1 236 ? -1.028 -21.574 -1.604 1.00 36.81 236 VAL A C 1
ATOM 1850 O O . VAL A 1 236 ? -2.240 -21.420 -1.666 1.00 36.81 236 VAL A O 1
ATOM 1853 N N . THR A 1 237 ? -0.321 -22.241 -2.523 1.00 33.00 237 THR A N 1
ATOM 1854 C CA . THR A 1 237 ? -0.796 -22.954 -3.740 1.00 33.00 237 THR A CA 1
ATOM 1855 C C . THR A 1 237 ? -0.571 -22.299 -5.107 1.00 33.00 237 THR A C 1
ATOM 1857 O O . THR A 1 237 ? -1.123 -22.769 -6.098 1.00 33.00 237 THR A O 1
ATOM 1860 N N . ALA A 1 238 ? 0.384 -21.375 -5.249 1.00 37.44 238 ALA A N 1
ATOM 1861 C CA . ALA A 1 238 ? 1.185 -21.410 -6.476 1.00 37.44 238 ALA A CA 1
ATOM 1862 C C . ALA A 1 238 ? 2.084 -22.652 -6.383 1.00 37.44 238 ALA A C 1
ATOM 1864 O O . ALA A 1 238 ? 3.233 -22.586 -5.949 1.00 37.44 238 ALA A O 1
ATOM 1865 N N . SER A 1 239 ? 1.514 -23.819 -6.698 1.00 34.12 239 SER A N 1
ATOM 1866 C CA . SER A 1 239 ? 2.302 -24.975 -7.094 1.00 34.12 239 SER A CA 1
ATOM 1867 C C . SER A 1 239 ? 3.305 -24.467 -8.114 1.00 34.12 239 SER A C 1
ATOM 1869 O O . SER A 1 239 ? 2.912 -23.954 -9.163 1.00 34.12 239 SER A O 1
ATOM 1871 N N . THR A 1 240 ? 4.586 -24.569 -7.777 1.00 30.80 240 THR A N 1
ATOM 1872 C CA . THR A 1 240 ? 5.677 -24.526 -8.739 1.00 30.80 240 THR A CA 1
ATOM 1873 C C . THR A 1 240 ? 5.186 -25.252 -9.991 1.00 30.80 240 THR A C 1
ATOM 1875 O O . THR A 1 240 ? 4.785 -26.416 -9.860 1.00 30.80 240 THR A O 1
ATOM 1878 N N . PRO A 1 241 ? 5.155 -24.625 -11.181 1.00 33.75 241 PRO A N 1
ATOM 1879 C CA . PRO A 1 241 ? 5.108 -25.418 -12.389 1.00 33.75 241 PRO A CA 1
ATOM 1880 C C . PRO A 1 241 ? 6.348 -26.298 -12.288 1.00 33.75 241 PRO A C 1
ATOM 1882 O O . PRO A 1 241 ? 7.477 -25.811 -12.350 1.00 33.75 241 PRO A O 1
ATOM 1885 N N . ARG A 1 242 ? 6.160 -27.585 -11.983 1.00 30.03 242 ARG A N 1
ATOM 1886 C CA . ARG A 1 242 ? 7.234 -28.547 -12.162 1.00 30.03 242 ARG A CA 1
ATOM 1887 C C . ARG A 1 242 ? 7.530 -28.454 -13.647 1.00 30.03 242 ARG A C 1
ATOM 1889 O O . ARG A 1 242 ? 6.665 -28.812 -14.443 1.00 30.03 242 ARG A O 1
ATOM 1896 N N . CYS A 1 243 ? 8.695 -27.924 -14.010 1.00 29.69 243 CYS A N 1
ATOM 1897 C CA . CYS A 1 243 ? 9.258 -28.172 -15.324 1.00 29.69 243 CYS A CA 1
ATOM 1898 C C . CYS A 1 243 ? 9.239 -29.688 -15.498 1.00 29.69 243 CYS A C 1
ATOM 1900 O O . CYS A 1 243 ? 10.019 -30.408 -14.874 1.00 29.69 243 CYS A O 1
ATOM 1902 N N . VAL A 1 244 ? 8.273 -30.184 -16.264 1.00 30.08 244 VAL A N 1
ATOM 1903 C CA . VAL A 1 244 ? 8.306 -31.552 -16.743 1.00 30.08 244 VAL A CA 1
ATOM 1904 C C . VAL A 1 244 ? 9.327 -31.503 -17.863 1.00 30.08 244 VAL A C 1
ATOM 1906 O O . VAL A 1 244 ? 9.010 -31.134 -18.988 1.00 30.08 244 VAL A O 1
ATOM 1909 N N . CYS A 1 245 ? 10.583 -31.790 -17.527 1.00 29.81 245 CYS A N 1
ATOM 1910 C CA . CYS A 1 245 ? 11.569 -32.152 -18.528 1.00 29.81 245 CYS A CA 1
ATOM 1911 C C . CYS A 1 245 ? 11.066 -33.436 -19.191 1.00 29.81 245 CYS A C 1
ATOM 1913 O O . CYS A 1 245 ? 11.247 -34.528 -18.657 1.00 29.81 245 CYS A O 1
ATOM 1915 N N . THR A 1 246 ? 10.385 -33.317 -20.326 1.00 33.28 246 THR A N 1
ATOM 1916 C CA . THR A 1 246 ? 10.235 -34.443 -21.242 1.00 33.28 246 THR A CA 1
ATOM 1917 C C . THR A 1 246 ? 11.531 -34.541 -22.030 1.00 33.28 246 THR A C 1
ATOM 1919 O O . THR A 1 246 ? 11.727 -33.811 -22.999 1.00 33.28 246 THR A O 1
ATOM 1922 N N . CYS A 1 247 ? 12.440 -35.400 -21.572 1.00 35.62 247 CYS A N 1
ATOM 1923 C CA . CYS A 1 247 ? 13.525 -35.886 -22.413 1.00 35.62 247 CYS A CA 1
ATOM 1924 C C . CYS A 1 247 ? 12.902 -36.758 -23.511 1.00 35.62 247 CYS A C 1
ATOM 1926 O O . CYS A 1 247 ? 12.300 -37.781 -23.186 1.00 35.62 247 CYS A O 1
ATOM 1928 N N . ASN A 1 248 ? 13.048 -36.344 -24.768 1.00 37.69 248 ASN A N 1
ATOM 1929 C CA . ASN A 1 248 ? 13.006 -37.228 -25.931 1.00 37.69 248 ASN A CA 1
ATOM 1930 C C . ASN A 1 248 ? 14.382 -37.190 -26.586 1.00 37.69 248 ASN A C 1
ATOM 1932 O O . ASN A 1 248 ? 14.915 -36.064 -26.714 1.00 37.69 248 ASN A O 1
#

Radius of gyration: 22.01 Å; chains: 1; bounding box: 49×60×56 Å

Secondary structure (DSSP, 8-state):
--SSHHHHHHHHHHHHHHHHHHHHHHTTHHHHT---TTS--HHHHHHHHHHTT-HHHHHHHHHIIIIIIHHHHH-TTS-THHHHHHHHHHHHHHHHHTGGGGGGGG-EETTTEEHHHHHHHHHHHHHHHHHHHHTSSTTSHHHHHHHHHHHHHHHTT-HHHHHHHHHHHHHHHHHHHH--SHHHHHHHHHHHHHHHHHH-HHHHHHHHT-EETTTEEHHHHHHHHHHHHHHHHTTS------------

Sequence (248 aa):
MVAYKNLTMHGLALGRLSKLVAYKQSLVIGGVAMLDMNDDCPLIEAILNASKGISGLEAAAQGFCDEELRPFLLNTTLVGKKKHIAIAALIKKFIARNAEYRYFLTADIDGFGSLSSYIYVTEGFVQLRHVKTSIKGPNSILVVALEAKYQQLIAEGKLTIAVQFSQIIDEVKLAFSKETSFRGRLAHFIKIIRTHGRLNFAILEHVFTIYLEGFGNLFDFIHCGPYLIDFDLTEVTASTPRCVCTCN